Protein AF-A0A3B1CD44-F1 (afdb_monomer_lite)

Structure (mmCIF, N/CA/C/O backbone):
data_AF-A0A3B1CD44-F1
#
_entry.id   AF-A0A3B1CD44-F1
#
loop_
_atom_site.group_PDB
_atom_site.id
_atom_site.type_symbol
_atom_site.label_atom_id
_atom_site.label_alt_id
_atom_site.label_comp_id
_atom_site.label_asym_id
_atom_site.label_entity_id
_atom_site.label_seq_id
_atom_site.pdbx_PDB_ins_code
_atom_site.Cartn_x
_atom_site.Cartn_y
_atom_site.Cartn_z
_atom_site.occupancy
_atom_site.B_iso_or_equiv
_atom_site.auth_seq_id
_atom_site.auth_comp_id
_atom_site.auth_asym_id
_atom_site.auth_atom_id
_atom_site.pdbx_PDB_model_num
ATOM 1 N N . MET A 1 1 ? -18.315 54.787 41.971 1.00 37.94 1 MET A N 1
ATOM 2 C CA . MET A 1 1 ? -19.018 53.987 40.934 1.00 37.94 1 MET A CA 1
ATOM 3 C C . MET A 1 1 ? -18.078 52.855 40.525 1.00 37.94 1 MET A C 1
ATOM 5 O O . MET A 1 1 ? -16.947 53.172 40.228 1.00 37.94 1 MET A O 1
ATOM 9 N N . ARG A 1 2 ? -18.350 51.548 40.550 1.00 35.09 2 ARG A N 1
ATOM 10 C CA . ARG A 1 2 ? -19.520 50.700 40.816 1.00 35.09 2 ARG A CA 1
ATOM 11 C C . ARG A 1 2 ? -19.060 49.555 41.743 1.00 35.09 2 ARG A C 1
ATOM 13 O O . ARG A 1 2 ? -17.998 48.981 41.528 1.00 35.09 2 ARG A O 1
ATOM 20 N N . LYS A 1 3 ? -19.866 49.239 42.761 1.00 33.00 3 LYS A N 1
ATOM 21 C CA . LYS A 1 3 ? -19.700 48.086 43.663 1.00 33.00 3 LYS A CA 1
ATOM 22 C C . LYS A 1 3 ? -20.016 46.787 42.902 1.00 33.00 3 LYS A C 1
ATOM 24 O O . LYS A 1 3 ? -21.056 46.715 42.249 1.00 33.00 3 LYS A O 1
ATOM 29 N N . LYS A 1 4 ? -19.150 45.772 42.999 1.00 35.78 4 LYS A N 1
ATOM 30 C CA . LYS A 1 4 ? -19.418 44.398 42.531 1.00 35.78 4 LYS A CA 1
ATOM 31 C C . LYS A 1 4 ? -20.365 43.708 43.525 1.00 35.78 4 LYS A C 1
ATOM 33 O O . LYS A 1 4 ? -20.051 43.635 44.709 1.00 35.78 4 LYS A O 1
ATOM 38 N N . LYS A 1 5 ? -21.526 43.240 43.053 1.00 36.12 5 LYS A N 1
ATOM 39 C CA . LYS A 1 5 ? -22.435 42.354 43.805 1.00 36.12 5 LYS A CA 1
ATOM 40 C C . LYS A 1 5 ? -21.899 40.911 43.755 1.00 36.12 5 LYS A C 1
ATOM 42 O O . LYS A 1 5 ? -21.493 40.492 42.672 1.00 36.12 5 LYS A O 1
ATOM 47 N N . PRO A 1 6 ? -21.922 40.147 44.860 1.00 36.56 6 PRO A N 1
ATOM 48 C CA . PRO A 1 6 ? -21.676 38.708 44.831 1.00 36.56 6 PRO A CA 1
ATOM 49 C C . PRO A 1 6 ? -22.928 37.947 44.345 1.00 36.56 6 PRO A C 1
ATOM 51 O O . PRO A 1 6 ? -24.047 38.392 44.627 1.00 36.56 6 PRO A O 1
ATOM 54 N N . PRO A 1 7 ? -22.783 36.820 43.624 1.00 36.25 7 PRO A N 1
ATOM 55 C CA . PRO A 1 7 ? -23.912 35.969 43.273 1.00 36.25 7 PRO A CA 1
ATOM 56 C C . PRO A 1 7 ? -24.398 35.146 44.475 1.00 36.25 7 PRO A C 1
ATOM 58 O O . PRO A 1 7 ? -23.633 34.726 45.341 1.00 36.25 7 PRO A O 1
ATOM 61 N N . GLN A 1 8 ? -25.718 34.993 44.507 1.00 35.28 8 GLN A N 1
ATOM 62 C CA . GLN A 1 8 ? -26.551 34.495 45.593 1.00 35.28 8 GLN A CA 1
ATOM 63 C C . GLN A 1 8 ? -26.514 32.967 45.715 1.00 35.28 8 GLN A C 1
ATOM 65 O O . GLN A 1 8 ? -26.499 32.243 44.723 1.00 35.28 8 GLN A O 1
ATOM 70 N N . THR A 1 9 ? -26.571 32.491 46.956 1.00 29.05 9 THR A N 1
ATOM 71 C CA . THR A 1 9 ? -26.821 31.102 47.342 1.00 29.05 9 THR A CA 1
ATOM 72 C C . THR A 1 9 ? -28.307 30.763 47.174 1.00 29.05 9 THR A C 1
ATOM 74 O O . THR A 1 9 ? -29.168 31.421 47.758 1.00 29.05 9 THR A O 1
ATOM 77 N N . LEU A 1 10 ? -28.623 29.719 46.402 1.00 31.02 10 LEU A N 1
ATOM 78 C CA . LEU A 1 10 ? -29.972 29.152 46.301 1.00 31.02 10 LEU A CA 1
ATOM 79 C C . LEU A 1 10 ? -30.038 27.818 47.059 1.00 31.02 10 LEU A C 1
ATOM 81 O O . LEU A 1 10 ? -29.209 26.931 46.867 1.00 31.02 10 LEU A O 1
ATOM 85 N N . LYS A 1 11 ? -31.016 27.736 47.966 1.00 30.89 11 LYS A N 1
ATOM 86 C CA . LYS A 1 11 ? -31.346 26.597 48.836 1.00 30.89 11 LYS A CA 1
ATOM 87 C C . LYS A 1 11 ? -32.082 25.480 48.063 1.00 30.89 11 LYS A C 1
ATOM 89 O O . LYS A 1 11 ? -32.689 25.774 47.035 1.00 30.89 11 LYS A O 1
ATOM 94 N N . PRO A 1 12 ? -32.088 24.230 48.568 1.00 27.61 12 PRO A N 1
ATOM 95 C CA . PRO A 1 12 ? -32.727 23.096 47.906 1.00 27.61 12 PRO A CA 1
ATOM 96 C C . PRO A 1 12 ? -34.256 23.116 48.051 1.00 27.61 12 PRO A C 1
ATOM 98 O O . PRO A 1 12 ? -34.787 23.399 49.126 1.00 27.61 12 PRO A O 1
ATOM 101 N N . LEU A 1 13 ? -34.948 22.769 46.965 1.00 29.03 13 LEU A N 1
ATOM 102 C CA . LEU A 1 13 ? -36.392 22.543 46.913 1.00 29.03 13 LEU A CA 1
ATOM 103 C C . LEU A 1 13 ? -36.703 21.087 47.291 1.00 29.03 13 LEU A C 1
ATOM 105 O O . LEU A 1 13 ? -36.292 20.158 46.601 1.00 29.03 13 LEU A O 1
ATOM 109 N N . PHE A 1 14 ? -37.452 20.905 48.378 1.00 27.09 14 PHE A N 1
ATOM 110 C CA . PHE A 1 14 ? -38.209 19.683 48.650 1.00 27.09 14 PHE A CA 1
ATOM 111 C C . PHE A 1 14 ? -39.447 19.653 47.745 1.00 27.09 14 PHE A C 1
ATOM 113 O O . PHE A 1 14 ? -40.164 20.649 47.664 1.00 27.09 14 PHE A O 1
ATOM 120 N N . CYS A 1 15 ? -39.739 18.508 47.126 1.00 26.25 15 CYS A N 1
ATOM 121 C CA . CYS A 1 15 ? -41.069 18.216 46.600 1.00 26.25 15 CYS A CA 1
ATOM 122 C C . CYS A 1 15 ? -41.446 16.757 46.884 1.00 26.25 15 CYS A C 1
ATOM 124 O O . CYS A 1 15 ? -40.626 15.843 46.833 1.00 26.25 15 CYS A O 1
ATOM 126 N N . SER A 1 16 ? -42.704 16.613 47.263 1.00 28.56 16 SER A N 1
ATOM 127 C CA . SER A 1 16 ? -43.395 15.506 47.905 1.00 28.56 16 SER A CA 1
ATOM 128 C C . SER A 1 16 ? -43.887 14.413 46.946 1.00 28.56 16 SER A C 1
ATOM 130 O O . SER A 1 16 ? -44.342 14.696 45.845 1.00 28.56 16 SER A O 1
ATOM 132 N N . SER A 1 17 ? -43.835 13.174 47.446 1.00 28.38 17 SER A N 1
ATOM 133 C CA . SER A 1 17 ? -44.682 11.994 47.181 1.00 28.38 17 SER A CA 1
ATOM 134 C C . SER A 1 17 ? -45.679 12.001 46.008 1.00 28.38 17 SER A C 1
ATOM 136 O O . SER A 1 17 ? -46.683 12.708 46.067 1.00 28.38 17 SER A O 1
ATOM 138 N N . VAL A 1 18 ? -45.539 11.026 45.095 1.00 31.42 18 VAL A N 1
ATOM 139 C CA . VAL A 1 18 ? -46.674 10.343 44.440 1.00 31.42 18 VAL A CA 1
ATOM 140 C C . VAL A 1 18 ? -46.369 8.841 44.290 1.00 31.42 18 VAL A C 1
ATOM 142 O O . VAL A 1 18 ? -45.268 8.429 43.941 1.00 31.42 18 VAL A O 1
ATOM 145 N N . ASN A 1 19 ? -47.385 8.055 44.630 1.00 33.69 19 ASN A N 1
ATOM 146 C CA . ASN A 1 19 ? -47.503 6.604 44.777 1.00 33.69 19 ASN A CA 1
ATOM 147 C C . ASN A 1 19 ? -47.562 5.862 43.419 1.00 33.69 19 ASN A C 1
ATOM 149 O O . ASN A 1 19 ? -48.217 6.362 42.504 1.00 33.69 19 ASN A O 1
ATOM 153 N N . PRO A 1 20 ? -47.024 4.632 43.306 1.00 33.38 20 PRO A N 1
ATOM 154 C CA . PRO A 1 20 ? -47.694 3.626 42.488 1.00 33.38 20 PRO A CA 1
ATOM 155 C C . PRO A 1 20 ? -47.832 2.284 43.217 1.00 33.38 20 PRO A C 1
ATOM 157 O O . PRO A 1 20 ? -46.879 1.538 43.437 1.00 33.38 20 PRO A O 1
ATOM 160 N N . SER A 1 21 ? -49.082 1.957 43.524 1.00 29.41 21 SER A N 1
ATOM 161 C CA . SER A 1 21 ? -49.544 0.626 43.887 1.00 29.41 21 SER A CA 1
ATOM 162 C C . SER A 1 21 ? -49.703 -0.221 42.622 1.00 29.41 21 SER A C 1
ATOM 164 O O . SER A 1 21 ? -50.486 0.126 41.741 1.00 29.41 21 SER A O 1
ATOM 166 N N . LYS A 1 22 ? -48.955 -1.329 42.547 1.00 29.19 22 LYS A N 1
ATOM 167 C CA . LYS A 1 22 ? -49.322 -2.624 41.934 1.00 29.19 22 LYS A CA 1
ATOM 168 C C . LYS A 1 22 ? -48.123 -3.572 42.058 1.00 29.19 22 LYS A C 1
ATOM 170 O O . LYS A 1 22 ? -47.270 -3.640 41.181 1.00 29.19 22 LYS A O 1
ATOM 175 N N . VAL A 1 23 ? -48.062 -4.293 43.175 1.00 28.50 23 VAL A N 1
ATOM 176 C CA . VAL A 1 23 ? -47.158 -5.434 43.365 1.00 28.50 23 VAL A CA 1
ATOM 177 C C . VAL A 1 23 ? -48.018 -6.692 43.320 1.00 28.50 23 VAL A C 1
ATOM 179 O O . VAL A 1 23 ? -48.924 -6.854 44.135 1.00 28.50 23 VAL A O 1
ATOM 182 N N . PHE A 1 24 ? -47.762 -7.554 42.337 1.00 27.05 24 PHE A N 1
ATOM 183 C CA . PHE A 1 24 ? -48.293 -8.914 42.305 1.00 27.05 24 PHE A CA 1
ATOM 184 C C . PHE A 1 24 ? -47.549 -9.761 43.349 1.00 27.05 24 PHE A C 1
ATOM 186 O O . PHE A 1 24 ? -46.320 -9.788 43.375 1.00 27.05 24 PHE A O 1
ATOM 193 N N . TYR A 1 25 ? -48.309 -10.420 44.225 1.00 24.42 25 TYR A N 1
ATOM 194 C CA . TYR A 1 25 ? -47.822 -11.327 45.265 1.00 24.42 25 TYR A CA 1
ATOM 195 C C . TYR A 1 25 ? -47.237 -12.615 44.659 1.00 24.42 25 TYR A C 1
ATOM 197 O O . TYR A 1 25 ? -47.909 -13.291 43.883 1.00 24.42 25 TYR A O 1
ATOM 205 N N . CYS A 1 26 ? -46.031 -12.999 45.087 1.00 25.48 26 CYS A N 1
ATOM 206 C CA . CYS A 1 26 ? -45.530 -14.374 45.029 1.00 25.48 26 CYS A CA 1
ATOM 207 C C . CYS A 1 26 ? -45.543 -14.924 46.470 1.00 25.48 26 CYS A C 1
ATOM 209 O O . CYS A 1 26 ? -44.852 -14.357 47.321 1.00 25.48 26 CYS A O 1
ATOM 211 N N . PRO A 1 27 ? -46.353 -15.947 46.802 1.00 29.39 27 PRO A N 1
ATOM 212 C CA . PRO A 1 27 ? -46.495 -16.416 48.171 1.00 29.39 27 PRO A CA 1
ATOM 213 C C . PRO A 1 27 ? -45.518 -17.564 48.415 1.00 29.39 27 PRO A C 1
ATOM 215 O O . PRO A 1 27 ? -45.762 -18.644 47.914 1.00 29.39 27 PRO A O 1
ATOM 218 N N . TYR A 1 28 ? -44.435 -17.355 49.164 1.00 26.84 28 TYR A N 1
ATOM 219 C CA . TYR A 1 28 ? -43.829 -18.373 50.036 1.00 26.84 28 TYR A CA 1
ATOM 220 C C . TYR A 1 28 ? -42.707 -17.739 50.876 1.00 26.84 28 TYR A C 1
ATOM 222 O O . TYR A 1 28 ? -41.980 -16.869 50.408 1.00 26.84 28 TYR A O 1
ATOM 230 N N . ILE A 1 29 ? -42.558 -18.259 52.098 1.00 29.28 29 ILE A N 1
ATOM 231 C CA . ILE A 1 29 ? -41.523 -17.985 53.113 1.00 29.28 29 ILE A CA 1
ATOM 232 C C . ILE A 1 29 ? -41.892 -16.899 54.142 1.00 29.28 29 ILE A C 1
ATOM 234 O O . ILE A 1 29 ? -41.449 -15.753 54.122 1.00 29.28 29 ILE A O 1
ATOM 238 N N . GLN A 1 30 ? -42.681 -17.343 55.124 1.00 30.03 30 GLN A N 1
ATOM 239 C CA . GLN A 1 30 ? -42.595 -16.882 56.508 1.00 30.03 30 GLN A CA 1
ATOM 240 C C . GLN A 1 30 ? -41.231 -17.285 57.090 1.00 30.03 30 GLN A C 1
ATOM 242 O O . GLN A 1 30 ? -40.906 -18.470 57.102 1.00 30.03 30 GLN A O 1
ATOM 247 N N . ASN A 1 31 ? -40.455 -16.308 57.560 1.00 30.11 31 ASN A N 1
ATO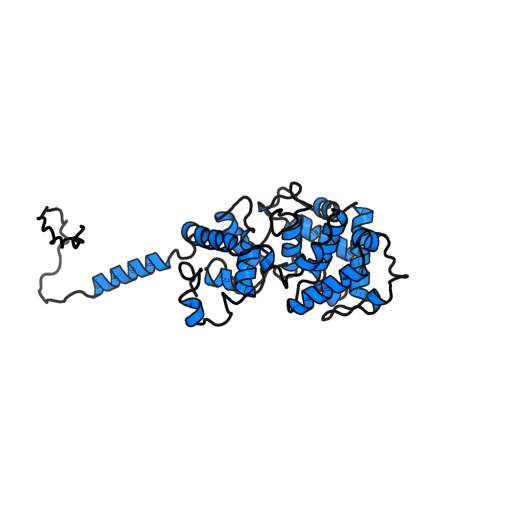M 248 C CA . ASN A 1 31 ? -39.748 -16.281 58.852 1.00 30.11 31 ASN A CA 1
ATOM 249 C C . ASN A 1 31 ? -38.595 -15.275 58.789 1.00 30.11 31 ASN A C 1
ATOM 251 O O . ASN A 1 31 ? -37.753 -15.305 57.896 1.00 30.11 31 ASN A O 1
ATOM 255 N N . GLY A 1 32 ? -38.611 -14.336 59.734 1.00 32.78 32 GLY A N 1
ATOM 256 C CA . GLY A 1 32 ? -37.685 -13.218 59.787 1.00 32.78 32 GLY A CA 1
ATOM 257 C C . GLY A 1 32 ? -36.243 -13.634 60.051 1.00 32.78 32 GLY A C 1
ATOM 258 O O . GLY A 1 32 ? -35.984 -14.440 60.931 1.00 32.78 32 GLY A O 1
ATOM 259 N N . ILE A 1 33 ? -35.331 -12.982 59.332 1.00 26.97 33 ILE A N 1
ATOM 260 C CA . ILE A 1 33 ? -34.004 -12.528 59.759 1.00 26.97 33 ILE A CA 1
ATOM 261 C C . ILE A 1 33 ? -33.721 -11.285 58.902 1.00 26.97 33 ILE A C 1
ATOM 263 O O . ILE A 1 33 ? -33.836 -11.319 57.677 1.00 26.97 33 ILE A O 1
ATOM 267 N N . LYS A 1 34 ? -33.379 -10.161 59.543 1.00 37.00 34 LYS A N 1
ATOM 268 C CA . LYS A 1 34 ? -32.844 -8.979 58.855 1.00 37.00 34 LYS A CA 1
ATOM 269 C C . LYS A 1 34 ? -31.523 -9.378 58.194 1.00 37.00 34 LYS A C 1
ATOM 271 O O . LYS A 1 34 ? -30.541 -9.593 58.897 1.00 37.00 34 LYS A O 1
ATOM 276 N N . SER A 1 35 ? -31.482 -9.415 56.867 1.00 29.38 35 SER A N 1
ATOM 277 C CA . SER A 1 35 ? -30.230 -9.316 56.119 1.00 29.38 35 SER A CA 1
ATOM 278 C C . SER A 1 35 ? -30.367 -8.186 55.103 1.00 29.38 35 SER A C 1
ATOM 280 O O . SER A 1 35 ? -31.304 -8.139 54.309 1.00 29.38 35 SER A O 1
ATOM 282 N N . TYR A 1 36 ? -29.476 -7.202 55.216 1.00 30.25 36 TYR A N 1
ATOM 283 C CA . TYR A 1 36 ? -29.267 -6.196 54.186 1.00 30.25 36 TYR A CA 1
ATOM 284 C C . TYR A 1 36 ? -28.688 -6.924 52.976 1.00 30.25 36 TYR A C 1
ATOM 286 O O . TYR A 1 36 ? -27.555 -7.404 53.023 1.00 30.25 36 TYR A O 1
ATOM 294 N N . ASP A 1 37 ? -29.481 -7.048 51.918 1.00 34.44 37 ASP A N 1
ATOM 295 C CA . ASP A 1 37 ? -29.085 -7.785 50.729 1.00 34.44 37 ASP A CA 1
ATOM 296 C C . ASP A 1 37 ? -28.139 -6.945 49.855 1.00 34.44 37 ASP A C 1
ATOM 298 O O . ASP A 1 37 ? -28.535 -6.262 48.908 1.00 34.44 37 ASP A O 1
ATOM 302 N N . ALA A 1 38 ? -26.848 -6.993 50.190 1.00 33.84 38 ALA A N 1
ATOM 303 C CA . ALA A 1 38 ? -25.775 -6.486 49.341 1.00 33.84 38 ALA A CA 1
ATOM 304 C C . ALA A 1 38 ? -25.699 -7.233 47.992 1.00 33.84 38 ALA A C 1
ATOM 306 O O . ALA A 1 38 ? -25.126 -6.707 47.038 1.00 33.84 38 ALA A O 1
ATOM 307 N N . SER A 1 39 ? -26.299 -8.424 47.867 1.00 36.31 39 SER A N 1
ATOM 308 C CA . SER A 1 39 ? -26.220 -9.239 46.654 1.00 36.31 39 SER A CA 1
ATOM 309 C C . SER A 1 39 ? -27.097 -8.704 45.518 1.00 36.31 39 SER A C 1
ATOM 311 O O . SER A 1 39 ? -26.685 -8.797 44.366 1.00 36.31 39 SER A O 1
ATOM 313 N N . GLN A 1 40 ? -28.229 -8.041 45.795 1.00 37.16 40 GLN A N 1
ATOM 314 C CA . GLN A 1 40 ? -29.056 -7.446 44.731 1.00 37.16 40 GLN A CA 1
ATOM 315 C C . GLN A 1 40 ? -28.426 -6.207 44.082 1.00 37.16 40 GLN A C 1
ATOM 317 O O . GLN A 1 40 ? -28.498 -6.058 42.860 1.00 37.16 40 GLN A O 1
ATOM 322 N N . ASN A 1 41 ? -27.755 -5.352 44.862 1.00 37.03 41 ASN A N 1
ATOM 323 C CA . ASN A 1 41 ? -27.011 -4.211 44.316 1.00 37.03 41 ASN A CA 1
ATOM 324 C C . ASN A 1 41 ? -25.721 -4.653 43.617 1.00 37.03 41 ASN A C 1
ATOM 326 O O . ASN A 1 41 ? -25.389 -4.103 42.574 1.00 37.03 41 ASN A O 1
ATOM 330 N N . ILE A 1 42 ? -25.040 -5.688 44.123 1.00 40.22 42 ILE A N 1
ATOM 331 C CA . ILE A 1 42 ? -23.890 -6.293 43.437 1.00 40.22 42 ILE A CA 1
ATOM 332 C C . ILE A 1 42 ? -24.335 -6.966 42.134 1.00 40.22 42 ILE A C 1
ATOM 334 O O . ILE A 1 42 ? -23.656 -6.823 41.128 1.00 40.22 42 ILE A O 1
ATOM 338 N N . CYS A 1 43 ? -25.483 -7.647 42.096 1.00 37.53 43 CYS A N 1
ATOM 339 C CA . CYS A 1 43 ? -26.012 -8.255 40.873 1.00 37.53 43 CYS A CA 1
ATOM 340 C C . CYS A 1 43 ? -26.472 -7.215 39.848 1.00 37.53 43 CYS A C 1
ATOM 342 O O . CYS A 1 43 ? -26.199 -7.412 38.670 1.00 37.53 43 CYS A O 1
ATOM 344 N N . ARG A 1 44 ? -27.108 -6.106 40.258 1.00 38.53 44 ARG A N 1
ATOM 345 C CA . ARG A 1 44 ? -27.447 -4.993 39.350 1.00 38.53 44 ARG A CA 1
ATOM 346 C C . ARG A 1 44 ? -26.215 -4.249 38.855 1.00 38.53 44 ARG A C 1
ATOM 348 O O . ARG A 1 44 ? -26.111 -4.064 37.654 1.00 38.53 44 ARG A O 1
ATOM 355 N N . ALA A 1 45 ? -25.261 -3.925 39.726 1.00 41.50 45 ALA A N 1
ATOM 356 C CA . ALA A 1 45 ? -23.993 -3.325 39.320 1.00 41.50 45 ALA A CA 1
ATOM 357 C C . ALA A 1 45 ? -23.194 -4.276 38.416 1.00 41.50 45 ALA A C 1
ATOM 359 O O . ALA A 1 45 ? -22.659 -3.847 37.408 1.00 41.50 45 ALA A O 1
ATOM 360 N N . ASN A 1 46 ? -23.173 -5.582 38.697 1.00 37.91 46 ASN A N 1
ATOM 361 C CA . ASN A 1 46 ? -22.532 -6.576 37.833 1.00 37.91 46 ASN A CA 1
ATOM 362 C C . ASN A 1 46 ? -23.300 -6.820 36.529 1.00 37.91 46 ASN A C 1
ATOM 364 O O . ASN A 1 46 ? -22.665 -7.185 35.544 1.00 37.91 46 ASN A O 1
ATOM 368 N N . LEU A 1 47 ? -24.626 -6.637 36.492 1.00 39.47 47 LEU A N 1
ATOM 369 C CA . LEU A 1 47 ? -25.410 -6.646 35.254 1.00 39.47 47 LEU A CA 1
ATOM 370 C C . LEU A 1 47 ? -25.189 -5.367 34.448 1.00 39.47 47 LEU A C 1
ATOM 372 O O . LEU A 1 47 ? -25.015 -5.472 33.247 1.00 39.47 47 LEU A O 1
ATOM 376 N N . GLU A 1 48 ? -25.148 -4.192 35.074 1.00 36.38 48 GLU A N 1
ATOM 377 C CA . GLU A 1 48 ? -24.837 -2.914 34.424 1.00 36.38 48 GLU A CA 1
ATOM 378 C C . GLU A 1 48 ? -23.394 -2.898 33.913 1.00 36.38 48 GLU A C 1
ATOM 380 O O . GLU A 1 48 ? -23.170 -2.530 32.767 1.00 36.38 48 GLU A O 1
ATOM 385 N N . ILE A 1 49 ? -22.433 -3.408 34.690 1.00 45.59 49 ILE A N 1
ATOM 386 C CA . ILE A 1 49 ? -21.038 -3.619 34.276 1.00 45.59 49 ILE A CA 1
ATOM 387 C C . ILE A 1 49 ? -20.955 -4.697 33.188 1.00 45.59 49 ILE A C 1
ATOM 389 O O . ILE A 1 49 ? -20.182 -4.542 32.247 1.00 45.59 49 ILE A O 1
ATOM 393 N N . LYS A 1 50 ? -21.745 -5.781 33.251 1.00 36.22 50 LYS A N 1
ATOM 394 C CA . LYS A 1 50 ? -21.818 -6.762 32.150 1.00 36.22 50 LYS A CA 1
ATOM 395 C C . LYS A 1 50 ? -22.422 -6.153 30.892 1.00 36.22 50 LYS A C 1
ATOM 397 O O . LYS A 1 50 ? -21.892 -6.409 29.826 1.00 36.22 50 LYS A O 1
ATOM 402 N N . ILE A 1 51 ? -23.482 -5.356 30.987 1.00 43.69 51 ILE A N 1
ATOM 403 C CA . ILE A 1 51 ? -24.143 -4.716 29.843 1.00 43.69 51 ILE A CA 1
ATOM 404 C C . ILE A 1 51 ? -23.230 -3.643 29.229 1.00 43.69 51 ILE A C 1
ATOM 406 O O . ILE A 1 51 ? -23.095 -3.614 28.009 1.00 43.69 51 ILE A O 1
ATOM 410 N N . TYR A 1 52 ? -22.509 -2.859 30.042 1.00 40.44 52 TYR A N 1
ATOM 411 C CA . TYR A 1 52 ? -21.457 -1.948 29.567 1.00 40.44 52 TYR A CA 1
ATOM 412 C C . TYR A 1 52 ? -20.289 -2.696 28.902 1.00 40.44 52 TYR A C 1
ATOM 414 O O . TYR A 1 52 ? -19.775 -2.255 27.879 1.00 40.44 52 TYR A O 1
ATOM 422 N N . ASN A 1 53 ? -19.904 -3.864 29.426 1.00 41.44 53 ASN A N 1
ATOM 423 C CA . ASN A 1 53 ? -18.843 -4.693 28.843 1.00 41.44 53 ASN A CA 1
ATOM 424 C C . ASN A 1 53 ? -19.291 -5.537 27.635 1.00 41.44 53 ASN A C 1
ATOM 426 O O . ASN A 1 53 ? -18.443 -6.097 26.943 1.00 41.44 53 ASN A O 1
ATOM 430 N N . LEU A 1 54 ? -20.594 -5.654 27.360 1.00 42.91 54 LEU A N 1
ATOM 431 C CA . LEU A 1 54 ? -21.114 -6.499 26.278 1.00 42.91 54 LEU A CA 1
ATOM 432 C C . LEU A 1 54 ? -21.137 -5.803 24.907 1.00 42.91 54 LEU A C 1
ATOM 434 O O . LEU A 1 54 ? -21.347 -6.491 23.914 1.00 42.91 54 LEU A O 1
ATOM 438 N N . ASN A 1 55 ? -20.861 -4.495 24.824 1.00 49.31 55 ASN A N 1
ATOM 439 C CA . ASN A 1 55 ? -20.932 -3.736 23.567 1.00 49.31 55 ASN A CA 1
ATOM 440 C C . ASN A 1 55 ? -19.762 -2.762 23.332 1.00 49.31 55 ASN A C 1
ATOM 442 O O . ASN A 1 55 ? -19.911 -1.769 22.630 1.00 49.31 55 ASN A O 1
ATOM 446 N N . MET A 1 56 ? -18.562 -3.053 23.835 1.00 56.91 56 MET A N 1
ATOM 447 C CA . MET A 1 56 ? -17.394 -2.175 23.630 1.00 56.91 56 MET A CA 1
ATOM 448 C C . MET A 1 56 ? -16.827 -2.136 22.193 1.00 56.91 56 MET A C 1
ATOM 450 O O . MET A 1 56 ? -15.828 -1.467 21.946 1.00 56.91 56 MET A O 1
ATOM 454 N N . ASN A 1 57 ? -17.489 -2.792 21.235 1.00 71.81 57 ASN A N 1
ATOM 455 C CA . ASN A 1 57 ? -17.161 -2.732 19.808 1.00 71.81 57 ASN A CA 1
ATOM 456 C C . ASN A 1 57 ? -18.313 -2.157 18.975 1.00 71.81 57 ASN A C 1
ATOM 458 O O . ASN A 1 57 ? -18.455 -2.510 17.809 1.00 71.81 57 ASN A O 1
ATOM 462 N N . ASN A 1 58 ? -19.197 -1.352 19.564 1.00 86.56 58 ASN A N 1
ATOM 463 C CA . ASN A 1 58 ? -20.311 -0.785 18.819 1.00 86.56 58 ASN A CA 1
ATOM 464 C C . ASN A 1 58 ? -19.796 0.278 17.823 1.00 86.56 58 ASN A C 1
ATOM 466 O O . ASN A 1 58 ? -19.135 1.232 18.251 1.00 86.56 58 ASN A O 1
ATOM 470 N N . PRO A 1 59 ? -20.106 0.163 16.516 1.00 91.12 59 PRO A N 1
ATOM 471 C CA . PRO A 1 59 ? -19.815 1.193 15.518 1.00 91.12 59 PRO A CA 1
ATOM 472 C C . PRO A 1 59 ? -20.169 2.619 15.961 1.00 91.12 59 PRO A C 1
ATOM 474 O O . PRO A 1 59 ? -19.410 3.550 15.692 1.00 91.12 59 PRO A O 1
ATOM 477 N N . ILE A 1 60 ? -21.278 2.782 16.695 1.00 90.56 60 ILE A N 1
ATOM 478 C CA . ILE A 1 60 ? -21.774 4.078 17.190 1.00 90.56 60 ILE A CA 1
ATOM 479 C C . ILE A 1 60 ? -20.777 4.748 18.145 1.00 90.56 60 ILE A C 1
ATOM 481 O O . ILE A 1 60 ? -20.611 5.965 18.096 1.00 90.56 60 ILE A O 1
ATOM 485 N N . ASP A 1 61 ? -20.087 3.967 18.977 1.00 91.19 61 ASP A N 1
ATOM 486 C CA . ASP A 1 61 ? -19.134 4.487 19.961 1.00 91.19 61 ASP A CA 1
ATOM 487 C C . ASP A 1 61 ? -17.737 4.670 19.352 1.00 91.19 61 ASP A C 1
ATOM 489 O O . ASP A 1 61 ? -17.021 5.621 19.678 1.00 91.19 61 ASP A O 1
ATOM 493 N N . ILE A 1 62 ? -17.350 3.781 18.430 1.00 94.50 62 ILE A N 1
ATOM 494 C CA . ILE A 1 62 ? -16.023 3.795 17.803 1.00 94.50 62 ILE A CA 1
ATOM 495 C C . ILE A 1 62 ? -15.903 4.895 16.746 1.00 94.50 62 ILE A C 1
ATOM 497 O O . ILE A 1 62 ? -14.876 5.581 16.694 1.00 94.50 62 ILE A O 1
ATOM 501 N N . LYS A 1 63 ? -16.934 5.090 15.913 1.00 95.62 63 LYS A N 1
ATOM 502 C CA . LYS A 1 63 ? -16.876 6.023 14.780 1.00 95.62 63 LYS A CA 1
ATOM 503 C C . LYS A 1 63 ? -16.477 7.446 15.200 1.00 95.62 63 LYS A C 1
ATOM 505 O O . LYS A 1 63 ? -15.527 7.957 14.610 1.00 95.62 63 LYS A O 1
ATOM 510 N N . PRO A 1 64 ? -17.083 8.076 16.228 1.00 94.81 64 PRO A N 1
ATOM 511 C CA . PRO A 1 64 ? -16.723 9.442 16.608 1.00 94.81 64 PRO A CA 1
ATOM 512 C C . PRO A 1 64 ? -15.257 9.597 17.028 1.00 94.81 64 PRO A C 1
ATOM 514 O O . PRO A 1 64 ? -14.656 10.640 16.787 1.00 94.81 64 PRO A O 1
ATOM 517 N N . GLN A 1 65 ? -14.659 8.575 17.649 1.00 94.31 65 GLN A N 1
ATOM 518 C CA . GLN A 1 65 ? -13.254 8.635 18.064 1.00 94.31 65 GLN A CA 1
ATOM 519 C C . GLN A 1 65 ? -12.299 8.431 16.890 1.00 94.31 65 GLN A C 1
ATOM 521 O O . GLN A 1 65 ? -11.271 9.103 16.814 1.00 94.31 65 GLN A O 1
ATOM 526 N N . LEU A 1 66 ? -12.634 7.535 15.957 1.00 95.25 66 LEU A N 1
ATOM 527 C CA . LEU A 1 66 ? -11.845 7.379 14.738 1.00 95.25 66 LEU A CA 1
ATOM 528 C C . LEU A 1 66 ? -11.958 8.607 13.827 1.00 95.25 66 LEU A C 1
ATOM 530 O O . LEU A 1 66 ? -10.948 9.008 13.261 1.00 95.25 66 LEU A O 1
ATOM 534 N N . ASP A 1 67 ? -13.130 9.241 13.735 1.00 95.50 67 ASP A N 1
ATOM 535 C CA . ASP A 1 67 ? -13.313 10.491 12.986 1.00 95.50 67 ASP A CA 1
ATOM 536 C C . ASP A 1 67 ? -12.453 11.625 13.581 1.00 95.50 67 ASP A C 1
ATOM 538 O O . ASP A 1 67 ? -11.715 12.277 12.849 1.00 95.50 67 ASP A O 1
ATOM 542 N N . ARG A 1 68 ? -12.427 11.791 14.914 1.00 94.00 68 ARG A N 1
ATOM 543 C CA . ARG A 1 68 ? -11.505 12.738 15.582 1.00 94.00 68 ARG A CA 1
ATOM 544 C C . ARG A 1 68 ? -10.036 12.424 15.316 1.00 94.00 68 ARG A C 1
ATOM 546 O O . ARG A 1 68 ? -9.202 13.324 15.275 1.00 94.00 68 ARG A O 1
ATOM 553 N N . LEU A 1 69 ? -9.693 11.145 15.165 1.00 92.88 69 LEU A N 1
ATOM 554 C CA . LEU A 1 69 ? -8.327 10.755 14.840 1.00 92.88 69 LEU A CA 1
ATOM 555 C C . LEU A 1 69 ? -7.936 11.180 13.419 1.00 92.88 69 LEU A C 1
ATOM 557 O O . LEU A 1 69 ? -6.773 11.519 13.209 1.00 92.88 69 LEU A O 1
ATOM 561 N N . LEU A 1 70 ? -8.878 11.187 12.468 1.00 93.81 70 LEU A N 1
ATOM 562 C CA . LEU A 1 70 ? -8.637 11.698 11.112 1.00 93.81 70 LEU A CA 1
ATOM 563 C C . LEU A 1 70 ? -8.247 13.178 11.145 1.00 93.81 70 LEU A C 1
ATOM 565 O O . LEU A 1 70 ? -7.289 13.567 10.491 1.00 93.81 70 LEU A O 1
ATOM 569 N N . GLU A 1 71 ? -8.931 13.982 11.962 1.00 92.56 71 GLU A N 1
ATOM 570 C CA . GLU A 1 71 ? -8.659 15.422 12.107 1.00 92.56 71 GLU A CA 1
ATOM 571 C C . GLU A 1 71 ? -7.287 15.719 12.734 1.00 92.56 71 GLU A C 1
ATOM 573 O O . GLU A 1 71 ? -6.753 16.817 12.593 1.00 92.56 71 GLU A O 1
ATOM 578 N N . ARG A 1 72 ? -6.699 14.747 13.441 1.00 91.69 72 ARG A N 1
ATOM 579 C CA . ARG A 1 72 ? -5.422 14.914 14.145 1.00 91.69 72 ARG A CA 1
ATOM 580 C C . ARG A 1 72 ? -4.206 14.853 13.224 1.00 91.69 72 ARG A C 1
ATOM 582 O O . ARG A 1 72 ? -3.156 15.385 13.584 1.00 91.69 72 ARG A O 1
ATOM 589 N N . PHE A 1 73 ? -4.301 14.134 12.109 1.00 91.81 73 PHE A N 1
ATOM 590 C CA . PHE A 1 73 ? -3.147 13.823 11.274 1.00 91.81 73 PHE A CA 1
ATOM 591 C C . PHE A 1 73 ? -3.356 14.302 9.846 1.00 91.81 73 PHE A C 1
ATOM 593 O O . PHE A 1 73 ? -4.258 13.850 9.152 1.00 91.81 73 PHE A O 1
ATOM 600 N N . ASP A 1 74 ? -2.444 15.155 9.399 1.00 88.88 74 ASP A N 1
ATOM 601 C CA . ASP A 1 74 ? -2.343 15.628 8.023 1.00 88.88 74 ASP A CA 1
ATOM 602 C C . ASP A 1 74 ? -1.043 15.113 7.367 1.00 88.88 74 ASP A C 1
ATOM 604 O O . ASP A 1 74 ? -0.353 14.226 7.894 1.00 88.88 74 ASP A O 1
ATOM 608 N N . ARG A 1 75 ? -0.678 15.678 6.206 1.00 87.81 75 ARG A N 1
ATOM 609 C CA . ARG A 1 75 ? 0.561 15.328 5.485 1.00 87.81 75 ARG A CA 1
ATOM 610 C C . ARG A 1 75 ? 1.824 15.464 6.335 1.00 87.81 75 ARG A C 1
ATOM 612 O O . ARG A 1 75 ? 2.790 14.757 6.058 1.00 87.81 75 ARG A O 1
ATOM 619 N N . SER A 1 76 ? 1.850 16.321 7.356 1.00 87.81 76 SER A N 1
ATOM 620 C CA . SER A 1 76 ? 3.028 16.497 8.215 1.00 87.81 76 SER A CA 1
ATOM 621 C C . SER A 1 76 ? 3.379 15.228 9.002 1.00 87.81 76 SER A C 1
ATOM 623 O O . SER A 1 76 ? 4.538 15.023 9.356 1.00 87.81 76 SER A O 1
ATOM 625 N N . ALA A 1 77 ? 2.412 14.327 9.209 1.00 86.62 77 ALA A N 1
ATOM 626 C CA . ALA A 1 77 ? 2.619 13.043 9.873 1.00 86.62 77 ALA A CA 1
ATOM 627 C C . ALA A 1 77 ? 3.158 11.939 8.941 1.00 86.62 77 ALA A C 1
ATOM 629 O O . ALA A 1 77 ? 3.373 10.802 9.394 1.00 86.62 77 ALA A O 1
ATOM 630 N N . LEU A 1 78 ? 3.368 12.240 7.649 1.00 85.31 78 LEU A N 1
ATOM 631 C CA . LEU A 1 78 ? 3.904 11.276 6.694 1.00 85.31 78 LEU A CA 1
ATOM 632 C C . LEU A 1 78 ? 5.279 10.809 7.147 1.00 85.31 78 LEU A C 1
ATOM 634 O O . LEU A 1 78 ? 5.432 9.627 7.429 1.00 85.31 78 LEU A O 1
ATOM 638 N N . GLU A 1 79 ? 6.262 11.687 7.313 1.00 82.44 79 GLU A N 1
ATOM 639 C CA . GLU A 1 79 ? 7.625 11.240 7.602 1.00 82.44 79 GLU A CA 1
ATOM 640 C C . GLU A 1 79 ? 7.712 10.421 8.905 1.00 82.44 79 GLU A C 1
ATOM 642 O O . GLU A 1 79 ? 7.153 10.813 9.935 1.00 82.44 79 GLU A O 1
ATOM 647 N N . PRO A 1 80 ? 8.371 9.244 8.901 1.00 84.00 80 PRO A N 1
ATOM 648 C CA . PRO A 1 80 ? 9.156 8.620 7.815 1.00 84.00 80 PRO A CA 1
ATOM 649 C C . PRO A 1 80 ? 8.401 7.609 6.896 1.00 84.00 80 PRO A C 1
ATOM 651 O O . PRO A 1 80 ? 8.866 6.490 6.678 1.00 84.00 80 PRO A O 1
ATOM 654 N N . ASP A 1 81 ? 7.218 7.937 6.372 1.00 90.75 81 ASP A N 1
ATOM 655 C CA . ASP A 1 81 ? 6.435 7.079 5.460 1.00 90.75 81 ASP A CA 1
ATOM 656 C C . ASP A 1 81 ? 7.042 7.053 4.038 1.00 90.75 81 ASP A C 1
ATOM 658 O O . ASP A 1 81 ? 7.396 8.110 3.509 1.00 90.75 81 ASP A O 1
ATOM 662 N N . PRO A 1 82 ? 7.163 5.875 3.391 1.00 94.50 82 PRO A N 1
ATOM 663 C CA . PRO A 1 82 ? 7.671 5.752 2.020 1.00 94.50 82 PRO A CA 1
ATOM 664 C C . PRO A 1 82 ? 6.923 6.580 0.968 1.00 94.50 82 PRO A C 1
ATOM 666 O O . PRO A 1 82 ? 7.541 6.940 -0.032 1.00 94.50 82 PRO A O 1
ATOM 669 N N . LEU A 1 83 ? 5.642 6.904 1.173 1.00 96.19 83 LEU A N 1
ATOM 670 C CA . LEU A 1 83 ? 4.881 7.766 0.264 1.00 96.19 83 LEU A CA 1
ATOM 671 C C . LEU A 1 83 ? 5.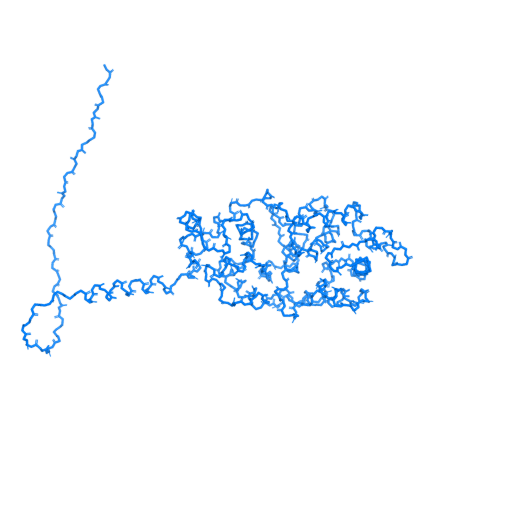520 9.156 0.121 1.00 96.19 83 LEU A C 1
ATOM 673 O O . LEU A 1 83 ? 5.457 9.755 -0.947 1.00 96.19 83 LEU A O 1
ATOM 677 N N . ALA A 1 84 ? 6.206 9.657 1.155 1.00 95.06 84 ALA A N 1
ATOM 678 C CA . ALA A 1 84 ? 6.881 10.955 1.096 1.00 95.06 84 ALA A CA 1
ATOM 679 C C . ALA A 1 84 ? 7.903 11.037 -0.057 1.00 95.06 84 ALA A C 1
ATOM 681 O O . ALA A 1 84 ? 8.060 12.089 -0.672 1.00 95.06 84 ALA A O 1
ATOM 682 N N . ALA A 1 85 ? 8.550 9.916 -0.402 1.00 95.12 85 ALA A N 1
ATOM 683 C CA . ALA A 1 85 ? 9.530 9.845 -1.487 1.00 95.12 85 ALA A CA 1
ATOM 684 C C . ALA A 1 85 ? 8.905 9.923 -2.894 1.00 95.12 85 ALA A C 1
ATOM 686 O O . ALA A 1 85 ? 9.633 10.059 -3.875 1.00 95.12 85 ALA A O 1
ATOM 687 N N . THR A 1 86 ? 7.577 9.827 -3.013 1.00 96.31 86 THR A N 1
ATOM 688 C CA . THR A 1 86 ? 6.873 9.818 -4.304 1.00 96.31 86 THR A CA 1
ATOM 689 C C . THR A 1 86 ? 6.158 11.134 -4.603 1.00 96.31 86 THR A C 1
ATOM 691 O O . THR A 1 86 ? 5.769 11.359 -5.745 1.00 96.31 86 THR A O 1
ATOM 694 N N . LEU A 1 87 ? 6.007 12.023 -3.612 1.00 92.38 87 LEU A N 1
ATOM 695 C CA . LEU A 1 87 ? 5.224 13.263 -3.730 1.00 92.38 87 LEU A CA 1
ATOM 696 C C . LEU A 1 87 ? 5.755 14.244 -4.789 1.00 92.38 87 LEU A C 1
ATOM 698 O O . LEU A 1 87 ? 5.022 15.128 -5.222 1.00 92.38 87 LEU A O 1
ATOM 702 N N . GLY A 1 88 ? 7.016 14.100 -5.211 1.00 93.50 88 GLY A N 1
ATOM 703 C CA . GLY A 1 88 ? 7.608 14.914 -6.277 1.00 93.50 88 GLY A CA 1
ATOM 704 C C . GLY A 1 88 ? 7.149 14.545 -7.694 1.00 93.50 88 GLY A C 1
ATOM 705 O O . GLY A 1 88 ? 7.378 15.323 -8.618 1.00 93.50 88 GLY A O 1
ATOM 706 N N . TYR A 1 89 ? 6.512 13.385 -7.886 1.00 97.31 89 TYR A N 1
ATOM 707 C CA . TYR A 1 89 ? 6.037 12.931 -9.194 1.00 97.31 89 TYR A CA 1
ATOM 708 C C . TYR A 1 89 ? 4.580 13.343 -9.419 1.00 97.31 89 TYR A C 1
ATOM 710 O O . TYR A 1 89 ? 3.717 13.087 -8.583 1.00 97.31 89 TYR A O 1
ATOM 718 N N . THR A 1 90 ? 4.297 13.958 -10.569 1.00 95.94 90 THR A N 1
ATOM 719 C CA . THR A 1 90 ? 2.956 14.467 -10.917 1.00 95.94 90 THR A CA 1
ATOM 720 C C . THR A 1 90 ? 2.345 13.798 -12.146 1.00 95.94 90 THR A C 1
ATOM 722 O O . THR A 1 90 ? 1.123 13.794 -12.288 1.00 95.94 90 THR A O 1
ATOM 725 N N . ALA A 1 91 ? 3.162 13.214 -13.028 1.00 98.12 91 ALA A N 1
ATOM 726 C CA . ALA A 1 91 ? 2.676 12.448 -14.171 1.00 98.12 91 ALA A CA 1
ATOM 727 C C . ALA A 1 91 ? 2.041 11.131 -13.700 1.00 98.12 91 ALA A C 1
ATOM 729 O O . ALA A 1 91 ? 2.596 10.452 -12.834 1.00 98.12 91 ALA A O 1
ATOM 730 N N . PHE A 1 92 ? 0.896 10.762 -14.283 1.00 98.56 92 PHE A N 1
ATOM 731 C CA . PHE A 1 92 ? 0.121 9.574 -13.900 1.00 98.56 92 PHE A CA 1
ATOM 732 C C . PHE A 1 92 ? 1.007 8.322 -13.840 1.00 98.56 92 PHE A C 1
ATOM 734 O O . PHE A 1 92 ? 1.050 7.621 -12.831 1.00 98.56 92 PHE A O 1
ATOM 741 N N . GLU A 1 93 ? 1.775 8.082 -14.898 1.00 98.38 93 GLU A N 1
ATOM 742 C CA . GLU A 1 93 ? 2.670 6.943 -15.034 1.00 98.38 93 GLU A CA 1
ATOM 743 C C . GLU A 1 93 ? 3.776 6.892 -13.979 1.00 98.38 93 GLU A C 1
ATOM 745 O O . GLU A 1 93 ? 4.118 5.811 -13.489 1.00 98.38 93 GLU A O 1
ATOM 750 N N . ASP A 1 94 ? 4.329 8.048 -13.623 1.00 98.69 94 ASP A N 1
ATOM 751 C CA . ASP A 1 94 ? 5.419 8.151 -12.664 1.00 98.69 94 ASP A CA 1
ATOM 752 C C . ASP A 1 94 ? 4.898 7.996 -11.236 1.00 98.69 94 ASP A C 1
ATOM 754 O O . ASP A 1 94 ? 5.568 7.363 -10.419 1.00 98.69 94 ASP A O 1
ATOM 758 N N . ILE A 1 95 ? 3.678 8.466 -10.944 1.00 98.62 95 ILE A N 1
ATOM 759 C CA . ILE A 1 95 ? 2.986 8.190 -9.677 1.00 98.62 95 ILE A CA 1
ATOM 760 C C . ILE A 1 95 ? 2.771 6.681 -9.523 1.00 98.62 95 ILE A C 1
ATOM 762 O O . ILE A 1 95 ? 3.127 6.130 -8.481 1.00 98.62 95 ILE A O 1
ATOM 766 N N . GLU A 1 96 ? 2.260 5.992 -10.552 1.00 98.75 96 GLU A N 1
ATOM 767 C CA . GLU A 1 96 ? 2.044 4.540 -10.485 1.00 98.75 96 GLU A CA 1
ATOM 768 C C . GLU A 1 96 ? 3.340 3.784 -10.164 1.00 98.75 96 GLU A C 1
ATOM 770 O O . GLU A 1 96 ? 3.375 2.945 -9.262 1.00 98.75 96 GLU A O 1
ATOM 775 N N . VAL A 1 97 ? 4.420 4.075 -10.898 1.00 98.81 97 VAL A N 1
ATOM 776 C CA . VAL A 1 97 ? 5.688 3.346 -10.756 1.00 98.81 97 VAL A CA 1
ATOM 777 C C . VAL A 1 97 ? 6.393 3.689 -9.449 1.00 98.81 97 VAL A C 1
ATOM 779 O O . VAL A 1 97 ? 6.852 2.779 -8.751 1.00 98.81 97 VAL A O 1
ATOM 782 N N . SER A 1 98 ? 6.467 4.972 -9.092 1.00 98.75 98 SER A N 1
ATOM 783 C CA . SER A 1 98 ? 7.117 5.403 -7.852 1.00 98.75 98 SER A CA 1
ATOM 784 C C . SER A 1 98 ? 6.405 4.841 -6.622 1.00 98.75 98 SER A C 1
ATOM 786 O O . SER A 1 98 ? 7.060 4.270 -5.748 1.00 98.75 98 SER A O 1
ATOM 788 N N . CYS A 1 99 ? 5.071 4.894 -6.588 1.00 98.62 99 CYS A N 1
ATOM 789 C CA . CYS A 1 99 ? 4.278 4.344 -5.492 1.00 98.62 99 CYS A CA 1
ATOM 790 C C . CYS A 1 99 ? 4.348 2.817 -5.430 1.00 98.62 99 CYS A C 1
ATOM 792 O O . CYS A 1 99 ? 4.399 2.257 -4.333 1.00 98.62 99 CYS A O 1
ATOM 794 N N . LEU A 1 100 ? 4.396 2.123 -6.573 1.00 98.81 100 LEU A N 1
ATOM 795 C CA . LEU A 1 100 ? 4.568 0.670 -6.593 1.00 98.81 100 LEU A CA 1
ATOM 796 C C . LEU A 1 100 ? 5.910 0.269 -5.968 1.00 98.81 100 LEU A C 1
ATOM 798 O O . LEU A 1 100 ? 5.949 -0.584 -5.081 1.00 98.81 100 LEU A O 1
ATOM 802 N N . ILE A 1 101 ? 7.006 0.913 -6.376 1.00 98.62 101 ILE A N 1
ATOM 803 C CA . ILE A 1 101 ? 8.338 0.672 -5.801 1.00 98.62 101 ILE A CA 1
ATOM 804 C C . ILE A 1 101 ? 8.335 0.989 -4.300 1.00 98.62 101 ILE A C 1
ATOM 806 O O . ILE A 1 101 ? 8.771 0.160 -3.495 1.00 98.62 101 ILE A O 1
ATOM 810 N N . ALA A 1 102 ? 7.793 2.146 -3.914 1.00 98.31 102 ALA A N 1
ATOM 811 C CA . ALA A 1 102 ? 7.696 2.575 -2.524 1.00 98.31 102 ALA A CA 1
ATOM 812 C C . ALA A 1 102 ? 6.926 1.560 -1.659 1.00 98.31 102 ALA A C 1
ATOM 814 O O . ALA A 1 102 ? 7.401 1.162 -0.594 1.00 98.31 102 ALA A O 1
ATOM 815 N N . GLY A 1 103 ? 5.779 1.073 -2.140 1.00 97.75 103 GLY A N 1
ATOM 816 C CA . GLY A 1 103 ? 4.936 0.106 -1.438 1.00 97.75 103 GLY A CA 1
ATOM 817 C C . GLY A 1 103 ? 5.597 -1.266 -1.302 1.00 97.75 103 GLY A C 1
ATOM 818 O O . GLY A 1 103 ? 5.575 -1.867 -0.224 1.00 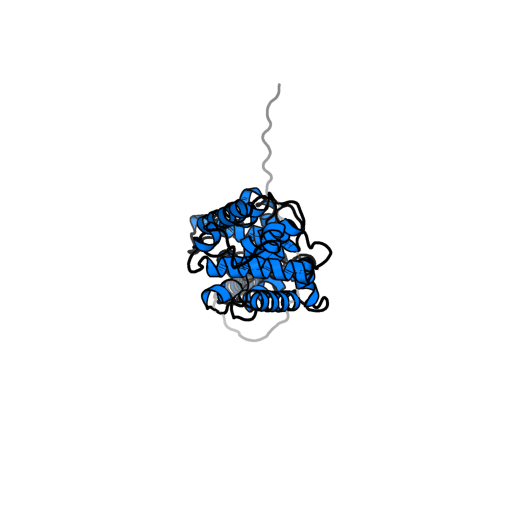97.75 103 GLY A O 1
ATOM 819 N N . LEU A 1 104 ? 6.257 -1.754 -2.357 1.00 97.62 104 LEU A N 1
ATOM 820 C CA . LEU A 1 104 ? 6.944 -3.050 -2.348 1.00 97.62 104 LEU A CA 1
ATOM 821 C C . LEU A 1 104 ? 8.134 -3.090 -1.384 1.00 97.62 104 LEU A C 1
ATOM 823 O O . LEU A 1 104 ? 8.350 -4.116 -0.732 1.00 97.62 104 LEU A O 1
ATOM 827 N N . PHE A 1 105 ? 8.855 -1.980 -1.223 1.00 97.19 105 PHE A N 1
ATOM 828 C CA . PHE A 1 105 ? 9.947 -1.866 -0.252 1.00 97.19 105 PHE A CA 1
ATOM 829 C C . PHE A 1 105 ? 9.502 -1.366 1.137 1.00 97.19 105 PHE A C 1
ATOM 831 O O . PHE A 1 105 ? 10.340 -1.216 2.025 1.00 97.19 105 PHE A O 1
ATOM 838 N N . ALA A 1 106 ? 8.196 -1.189 1.386 1.00 95.19 106 ALA A N 1
ATOM 839 C CA . ALA A 1 106 ? 7.645 -0.690 2.653 1.00 95.19 106 ALA A CA 1
ATOM 840 C C . ALA A 1 106 ? 7.634 -1.728 3.801 1.00 95.19 106 ALA A C 1
ATOM 842 O O . ALA A 1 106 ? 6.590 -1.985 4.420 1.00 95.19 106 ALA 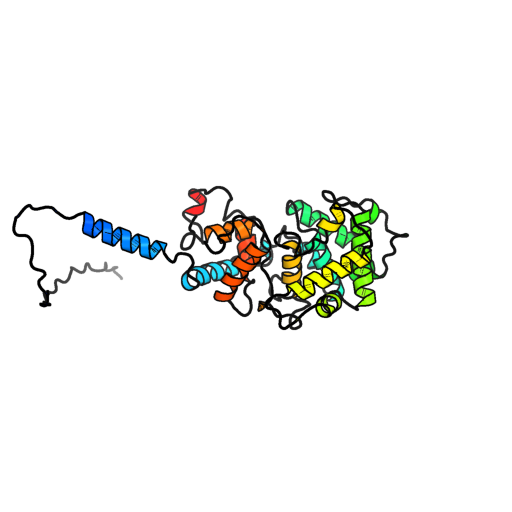A O 1
ATOM 843 N N . TYR A 1 107 ? 8.786 -2.339 4.098 1.00 91.62 107 TYR A N 1
ATOM 844 C CA . TYR A 1 107 ? 8.969 -3.281 5.204 1.00 91.62 107 TYR A CA 1
ATOM 845 C C . TYR A 1 107 ? 10.342 -3.128 5.882 1.00 91.62 107 TYR A C 1
ATOM 847 O O . TYR A 1 107 ? 11.379 -3.005 5.239 1.00 91.62 107 TYR A O 1
ATOM 855 N N . GLY A 1 108 ? 10.355 -3.157 7.216 1.00 90.94 108 GLY A N 1
ATOM 856 C CA . GLY A 1 108 ? 11.537 -2.854 8.024 1.00 90.94 108 GLY A CA 1
ATOM 857 C C . GLY A 1 108 ? 11.331 -1.621 8.904 1.00 90.94 108 GLY A C 1
ATOM 858 O O . GLY A 1 108 ? 10.201 -1.258 9.217 1.00 90.94 108 GLY A O 1
ATOM 859 N N . ARG A 1 109 ? 12.430 -0.989 9.334 1.00 91.25 109 ARG A N 1
ATOM 860 C CA . ARG A 1 109 ? 12.367 0.276 10.074 1.00 91.25 109 ARG A CA 1
ATOM 861 C C . ARG A 1 109 ? 12.077 1.412 9.101 1.00 91.25 109 ARG A C 1
ATOM 863 O O . ARG A 1 109 ? 12.687 1.451 8.034 1.00 91.25 109 ARG A O 1
ATOM 870 N N . ALA A 1 110 ? 11.204 2.328 9.493 1.00 91.06 110 ALA A N 1
ATOM 871 C CA . ALA A 1 110 ? 10.717 3.384 8.617 1.00 91.06 110 ALA A CA 1
ATOM 872 C C . ALA A 1 110 ? 11.835 4.310 8.089 1.00 91.06 110 ALA A C 1
ATOM 874 O O . ALA A 1 110 ? 11.863 4.594 6.898 1.00 91.06 110 ALA A O 1
ATOM 875 N N . ASP A 1 111 ? 12.844 4.635 8.909 1.00 92.12 111 ASP A N 1
ATOM 876 C CA . ASP A 1 111 ? 14.029 5.410 8.490 1.00 92.12 111 ASP A CA 1
ATOM 877 C C . ASP A 1 111 ? 14.832 4.740 7.359 1.00 92.12 111 ASP A C 1
ATOM 879 O O . ASP A 1 111 ? 15.393 5.404 6.489 1.00 92.12 111 ASP A O 1
ATOM 883 N N . LEU A 1 112 ? 14.926 3.407 7.381 1.00 95.19 112 LEU A N 1
ATOM 884 C CA . LEU A 1 112 ? 15.632 2.635 6.359 1.00 95.19 112 LEU A CA 1
ATOM 885 C C . LEU A 1 112 ? 14.782 2.477 5.103 1.00 95.19 112 LEU A C 1
ATOM 887 O O . LEU A 1 112 ? 15.328 2.475 4.006 1.00 95.19 112 LEU A O 1
ATOM 891 N N . ILE A 1 113 ? 13.467 2.311 5.266 1.00 95.69 113 ILE A N 1
ATOM 892 C CA . ILE A 1 113 ? 12.516 2.258 4.151 1.00 95.69 113 ILE A CA 1
ATOM 893 C C . ILE A 1 113 ? 12.593 3.566 3.362 1.00 95.69 113 ILE A C 1
ATOM 895 O O . ILE A 1 113 ? 12.859 3.523 2.165 1.00 95.69 113 ILE A O 1
ATOM 899 N N . GLN A 1 114 ? 12.414 4.708 4.033 1.00 94.56 114 GLN A N 1
ATOM 900 C CA . GLN A 1 114 ? 12.389 6.015 3.380 1.00 94.56 114 GLN A CA 1
ATOM 901 C C . GLN A 1 114 ? 13.704 6.285 2.643 1.00 94.56 114 GLN A C 1
ATOM 903 O O . GLN A 1 114 ? 13.679 6.572 1.453 1.00 94.56 114 GLN A O 1
ATOM 908 N N . ARG A 1 115 ? 14.858 6.081 3.299 1.00 95.62 115 ARG A N 1
ATOM 909 C CA . ARG A 1 115 ? 16.174 6.235 2.652 1.00 95.62 115 ARG A CA 1
ATOM 910 C C . ARG A 1 115 ? 16.331 5.366 1.408 1.00 95.62 115 ARG A C 1
ATOM 912 O O . ARG A 1 115 ? 16.721 5.877 0.366 1.00 95.62 115 ARG A O 1
ATOM 919 N N . ASN A 1 116 ? 15.995 4.081 1.508 1.00 97.38 116 ASN A N 1
ATOM 920 C CA . ASN A 1 116 ? 16.110 3.148 0.390 1.00 97.38 116 ASN A CA 1
ATOM 921 C C . ASN A 1 116 ? 15.225 3.548 -0.799 1.00 97.38 116 ASN A C 1
ATOM 923 O O . ASN A 1 116 ? 15.672 3.524 -1.940 1.00 97.38 116 ASN A O 1
ATOM 927 N N . VAL A 1 117 ? 13.964 3.904 -0.539 1.00 97.62 117 VAL A N 1
ATOM 928 C CA . VAL A 1 117 ? 13.024 4.302 -1.594 1.00 97.62 117 VAL A CA 1
ATOM 929 C C . VAL A 1 117 ? 13.475 5.611 -2.245 1.00 97.62 117 VAL A C 1
ATOM 931 O O . VAL A 1 117 ? 13.531 5.678 -3.469 1.00 97.62 117 VAL A O 1
ATOM 934 N N . THR A 1 118 ? 13.870 6.614 -1.455 1.00 97.12 118 THR A N 1
ATOM 935 C CA . THR A 1 118 ? 14.399 7.886 -1.970 1.00 97.12 118 THR A CA 1
ATOM 936 C C . THR A 1 118 ? 15.654 7.680 -2.818 1.00 97.12 118 THR A C 1
ATOM 938 O O . THR A 1 118 ? 15.777 8.276 -3.886 1.00 97.12 118 THR A O 1
ATOM 941 N N . GLU A 1 119 ? 16.572 6.807 -2.398 1.00 97.50 119 GLU A N 1
ATOM 942 C CA . GLU A 1 119 ? 17.775 6.485 -3.171 1.00 97.50 119 GLU A CA 1
ATOM 943 C C . GLU A 1 119 ? 17.412 5.828 -4.510 1.00 97.50 119 GLU A C 1
ATOM 945 O O . GLU A 1 119 ? 17.811 6.323 -5.561 1.00 97.50 119 GLU A O 1
ATOM 950 N N . VAL A 1 120 ? 16.577 4.782 -4.509 1.00 98.19 120 VAL A N 1
ATOM 951 C CA . VAL A 1 120 ? 16.162 4.105 -5.751 1.00 98.19 120 VAL A CA 1
ATOM 952 C C . VAL A 1 120 ? 15.460 5.067 -6.712 1.00 98.19 120 VAL A C 1
ATOM 954 O O . VAL A 1 120 ? 15.794 5.090 -7.895 1.00 98.19 120 VAL A O 1
ATOM 957 N N . LEU A 1 121 ? 14.507 5.867 -6.225 1.00 98.31 121 LEU A N 1
ATOM 958 C CA . LEU A 1 121 ? 13.739 6.787 -7.067 1.00 98.31 121 LEU A CA 1
ATOM 959 C C . LEU A 1 121 ? 14.598 7.944 -7.591 1.00 98.31 121 LEU A C 1
ATOM 961 O O . LEU A 1 121 ? 14.517 8.273 -8.773 1.00 98.31 121 LEU A O 1
ATOM 965 N N . SER A 1 122 ? 15.493 8.504 -6.770 1.00 97.25 122 SER A N 1
ATOM 966 C CA . SER A 1 122 ? 16.404 9.563 -7.230 1.00 97.25 122 SER A CA 1
ATOM 967 C C . SER A 1 122 ? 17.358 9.069 -8.325 1.00 97.25 122 SER A C 1
ATOM 969 O O . SER A 1 122 ? 17.583 9.782 -9.302 1.00 97.25 122 SER A O 1
ATOM 971 N N . MET A 1 123 ? 17.830 7.820 -8.239 1.00 97.69 123 MET A N 1
ATOM 972 C CA . MET A 1 123 ? 18.665 7.197 -9.272 1.00 97.69 123 MET A CA 1
ATOM 973 C C . MET A 1 123 ? 17.905 6.862 -10.567 1.00 97.69 123 MET A C 1
ATOM 975 O O . MET A 1 123 ? 18.527 6.728 -11.625 1.00 97.69 123 MET A O 1
ATOM 979 N N . MET A 1 124 ? 16.573 6.747 -10.516 1.00 97.81 124 MET A N 1
ATOM 980 C CA . MET A 1 124 ? 15.715 6.658 -11.708 1.00 97.81 124 MET A CA 1
ATOM 981 C C . MET A 1 124 ? 15.458 8.023 -12.363 1.00 97.81 124 MET A C 1
ATOM 983 O O . MET A 1 124 ? 15.093 8.077 -13.540 1.00 97.81 124 MET A O 1
ATOM 987 N N . GLY A 1 125 ? 15.679 9.118 -11.632 1.00 95.06 125 GLY A N 1
ATOM 988 C CA . GLY A 1 125 ? 15.493 10.486 -12.102 1.00 95.06 125 GLY A CA 1
ATOM 989 C C . GLY A 1 125 ? 14.035 10.951 -12.066 1.00 95.06 125 GLY A C 1
ATOM 990 O O . GLY A 1 125 ? 13.229 10.510 -11.245 1.00 95.06 125 GLY A O 1
ATOM 991 N N . THR A 1 126 ? 13.698 11.883 -12.959 1.00 96.12 126 THR A N 1
ATOM 992 C CA . THR A 1 126 ? 12.393 12.565 -12.975 1.00 96.12 126 THR A CA 1
ATOM 993 C C . THR A 1 126 ? 11.259 11.742 -13.582 1.00 96.12 126 THR A C 1
ATOM 995 O O . THR A 1 126 ? 10.108 12.079 -13.341 1.00 96.12 126 THR A O 1
ATOM 998 N N . SER A 1 127 ? 11.562 10.672 -14.330 1.00 98.12 127 SER A N 1
ATOM 999 C CA . SER A 1 127 ? 10.548 9.786 -14.920 1.00 98.12 127 SER A CA 1
ATOM 1000 C C . SER A 1 127 ? 10.869 8.301 -14.676 1.00 98.12 127 SER A C 1
ATOM 1002 O O . SER A 1 127 ? 11.440 7.624 -15.546 1.00 98.12 127 SER A O 1
ATOM 1004 N N . PRO A 1 128 ? 10.552 7.767 -13.479 1.00 98.50 128 PRO A N 1
ATOM 1005 C CA . PRO A 1 128 ? 10.722 6.350 -13.162 1.00 98.50 128 PRO A CA 1
ATOM 1006 C C . PRO A 1 128 ? 9.946 5.418 -14.105 1.00 98.50 128 PRO A C 1
ATOM 1008 O O . PRO A 1 128 ? 10.404 4.301 -14.372 1.00 98.50 128 PRO A O 1
ATOM 1011 N N . ALA A 1 129 ? 8.816 5.855 -14.666 1.00 98.69 129 ALA A N 1
ATOM 1012 C CA . ALA A 1 129 ? 8.075 5.081 -15.655 1.00 98.69 129 ALA A CA 1
ATOM 1013 C C . ALA A 1 129 ? 8.874 4.885 -16.944 1.00 98.69 129 ALA A C 1
ATOM 1015 O O . ALA A 1 129 ? 9.080 3.746 -17.383 1.00 98.69 129 ALA A O 1
ATOM 1016 N N . LEU A 1 130 ? 9.403 5.976 -17.503 1.00 98.50 130 LEU A N 1
ATOM 1017 C CA . LEU A 1 130 ? 10.237 5.925 -18.699 1.00 98.50 130 LEU A CA 1
ATOM 1018 C C . LEU A 1 130 ? 11.523 5.131 -18.450 1.00 98.50 130 LEU A C 1
ATOM 1020 O O . LEU A 1 130 ? 11.961 4.375 -19.324 1.00 98.50 130 LEU A O 1
ATOM 1024 N N . PHE A 1 131 ? 12.111 5.262 -17.255 1.00 98.56 131 PHE A N 1
ATOM 1025 C CA . PHE A 1 131 ? 13.256 4.456 -16.838 1.00 98.56 131 PHE A CA 1
ATOM 1026 C C . PHE A 1 131 ? 12.932 2.959 -16.937 1.00 98.56 131 PHE A C 1
ATOM 1028 O O . PHE A 1 131 ? 13.658 2.218 -17.604 1.00 98.56 131 PHE A O 1
ATOM 1035 N N . CYS A 1 132 ? 11.815 2.510 -16.353 1.00 98.56 132 CYS A N 1
ATOM 1036 C CA . CYS A 1 132 ? 11.390 1.108 -16.407 1.00 98.56 132 CYS A CA 1
ATOM 1037 C C . CYS A 1 132 ? 11.110 0.633 -17.846 1.00 98.56 132 CYS A C 1
ATOM 1039 O O . CYS A 1 132 ? 11.509 -0.467 -18.242 1.00 98.56 132 CYS A O 1
ATOM 1041 N N . GLU A 1 133 ? 10.464 1.455 -18.674 1.00 98.00 133 GLU A N 1
ATOM 1042 C CA . GLU A 1 133 ? 10.154 1.120 -20.071 1.00 98.00 133 GLU A CA 1
ATOM 1043 C C . GLU A 1 133 ? 11.405 1.013 -20.961 1.00 98.00 133 GLU A C 1
ATOM 1045 O O . GLU A 1 133 ? 11.492 0.158 -21.857 1.00 98.00 133 GLU A O 1
ATOM 1050 N N . LYS A 1 134 ? 12.418 1.842 -20.710 1.00 97.69 134 LYS A N 1
ATOM 1051 C CA . LYS A 1 134 ? 13.695 1.798 -21.436 1.00 97.69 134 LYS A CA 1
ATOM 1052 C C . LYS A 1 134 ? 14.693 0.814 -20.833 1.00 97.69 134 LYS A C 1
ATOM 1054 O O . LYS A 1 134 ? 15.651 0.448 -21.513 1.00 97.69 134 LYS A O 1
ATOM 1059 N N . PHE A 1 135 ? 14.447 0.317 -19.621 1.00 97.75 135 PHE A N 1
ATOM 1060 C CA . PHE A 1 135 ? 15.339 -0.613 -18.939 1.00 97.75 135 PHE A CA 1
ATOM 1061 C C . PHE A 1 135 ? 15.591 -1.884 -19.763 1.00 97.75 135 PHE A C 1
ATOM 1063 O O . PHE A 1 135 ? 14.682 -2.493 -20.344 1.00 97.75 135 PHE A O 1
ATOM 1070 N N . ARG A 1 136 ? 16.857 -2.302 -19.813 1.00 94.00 136 ARG A N 1
ATOM 1071 C CA . ARG A 1 136 ? 17.311 -3.550 -20.434 1.00 94.00 136 ARG A CA 1
ATOM 1072 C C . ARG A 1 136 ? 18.217 -4.261 -19.436 1.00 94.00 136 ARG A C 1
ATOM 1074 O O . A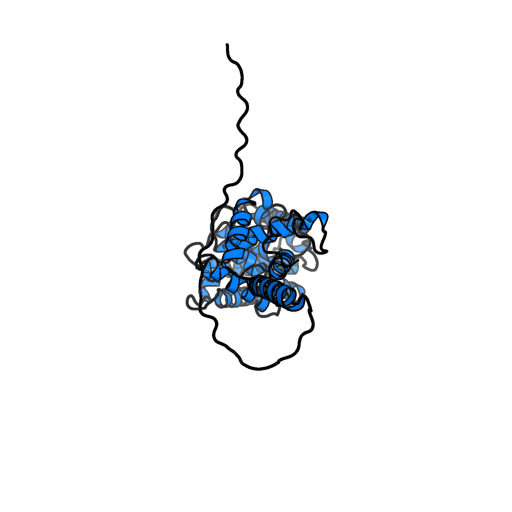RG A 1 136 ? 19.237 -3.705 -19.048 1.00 94.00 136 ARG A O 1
ATOM 1081 N N . LYS A 1 137 ? 17.860 -5.490 -19.041 1.00 90.50 137 LYS A N 1
ATOM 1082 C CA . LYS A 1 137 ? 18.575 -6.254 -17.999 1.00 90.50 137 LYS A CA 1
ATOM 1083 C C . LYS A 1 137 ? 20.077 -6.402 -18.287 1.00 90.50 137 LYS A C 1
ATOM 1085 O O . LYS A 1 137 ? 20.884 -6.264 -17.381 1.00 90.50 137 LYS A O 1
ATOM 1090 N N . ASN A 1 138 ? 20.454 -6.618 -19.549 1.00 91.50 138 ASN A N 1
ATOM 1091 C CA . ASN A 1 138 ? 21.851 -6.747 -19.987 1.00 91.50 138 ASN A CA 1
ATOM 1092 C C . ASN A 1 138 ? 22.634 -5.420 -20.037 1.00 91.50 138 ASN A C 1
ATOM 1094 O O . ASN A 1 138 ? 23.828 -5.432 -20.311 1.00 91.50 138 ASN A O 1
ATOM 1098 N N . LYS A 1 139 ? 21.968 -4.284 -19.813 1.00 93.69 139 LYS A N 1
ATOM 1099 C CA . LYS A 1 139 ? 22.561 -2.942 -19.730 1.00 93.69 139 LYS A CA 1
ATOM 1100 C C . LYS A 1 139 ? 22.164 -2.257 -18.418 1.00 93.69 139 LYS A C 1
ATOM 1102 O O . LYS A 1 139 ? 21.986 -1.041 -18.384 1.00 93.69 139 LYS A O 1
ATOM 1107 N N . ALA A 1 140 ? 21.945 -3.043 -17.362 1.00 94.50 140 ALA A N 1
ATOM 1108 C CA . ALA A 1 140 ? 21.571 -2.510 -16.061 1.00 94.50 140 ALA A CA 1
ATOM 1109 C C . ALA A 1 140 ? 22.659 -1.536 -15.560 1.00 94.50 140 ALA A C 1
ATOM 1111 O O . ALA A 1 140 ? 23.840 -1.890 -15.589 1.00 94.50 140 ALA A O 1
ATOM 1112 N N . PRO A 1 141 ? 22.293 -0.323 -15.106 1.00 96.06 141 PRO A N 1
ATOM 1113 C CA . PRO A 1 141 ? 23.249 0.603 -14.510 1.00 96.06 141 PRO A CA 1
ATOM 1114 C C . PRO A 1 141 ? 23.953 -0.009 -13.294 1.00 96.06 141 PRO A C 1
ATOM 1116 O O . PRO A 1 141 ? 23.350 -0.786 -12.552 1.00 96.06 141 PRO A O 1
ATOM 1119 N N . GLY A 1 142 ? 25.200 0.395 -13.037 1.00 97.00 142 GLY A N 1
ATOM 1120 C CA . GLY A 1 142 ? 25.998 -0.145 -11.928 1.00 97.00 142 GLY A CA 1
ATOM 1121 C C . GLY A 1 142 ? 25.322 -0.018 -10.558 1.00 97.00 142 GLY A C 1
ATOM 1122 O O . GLY A 1 142 ? 25.408 -0.937 -9.751 1.00 97.00 142 GLY A O 1
ATOM 1123 N N . TRP A 1 143 ? 24.567 1.061 -10.322 1.00 97.38 143 TRP A N 1
ATOM 1124 C CA . TRP A 1 143 ? 23.821 1.256 -9.074 1.00 97.38 143 TRP A CA 1
ATOM 1125 C C . TRP A 1 143 ? 22.698 0.228 -8.877 1.00 97.38 143 TRP A C 1
ATOM 1127 O O . TRP A 1 143 ? 22.437 -0.181 -7.750 1.00 97.38 143 TRP A O 1
ATOM 1137 N N . VAL A 1 144 ? 22.072 -0.247 -9.964 1.00 97.56 144 VAL A N 1
ATOM 1138 C CA . VAL A 1 144 ? 21.068 -1.317 -9.888 1.00 97.56 144 VAL A CA 1
ATOM 1139 C C . VAL A 1 144 ? 21.740 -2.607 -9.443 1.00 97.56 144 VAL A C 1
ATOM 1141 O O . VAL A 1 144 ? 21.194 -3.309 -8.606 1.00 97.56 144 VAL A O 1
ATOM 1144 N N . LEU A 1 145 ? 22.933 -2.911 -9.959 1.00 95.19 145 LEU A N 1
ATOM 1145 C CA . LEU A 1 145 ? 23.680 -4.117 -9.589 1.00 95.19 145 LEU A CA 1
ATOM 1146 C C . LEU A 1 145 ? 24.244 -4.038 -8.162 1.00 95.19 145 LEU A C 1
ATOM 1148 O O . LEU A 1 145 ? 24.264 -5.042 -7.453 1.00 95.19 145 LEU A O 1
ATOM 1152 N N . ALA A 1 146 ? 24.653 -2.844 -7.729 1.00 97.19 146 ALA A N 1
ATOM 1153 C CA . ALA A 1 146 ? 25.154 -2.578 -6.381 1.00 97.19 146 ALA A CA 1
ATOM 1154 C C . ALA A 1 146 ? 24.045 -2.501 -5.314 1.00 97.19 146 ALA A C 1
ATOM 1156 O O . ALA A 1 146 ? 24.346 -2.495 -4.119 1.00 97.19 146 ALA A O 1
ATOM 1157 N N . PHE A 1 147 ? 22.774 -2.451 -5.723 1.00 98.06 147 PHE A N 1
ATOM 1158 C CA . PHE A 1 147 ? 21.642 -2.331 -4.813 1.00 98.06 147 PHE A CA 1
ATOM 1159 C C . PHE A 1 147 ? 21.616 -3.455 -3.770 1.00 98.06 147 PHE A C 1
ATOM 1161 O O . PHE A 1 147 ? 21.736 -4.647 -4.078 1.00 98.06 147 PHE A O 1
ATOM 1168 N N . SER A 1 148 ? 21.391 -3.069 -2.514 1.00 96.94 148 SER A N 1
ATOM 1169 C CA . SER A 1 148 ? 21.206 -4.000 -1.409 1.00 96.94 148 SER A CA 1
ATOM 1170 C C . SER A 1 148 ? 20.285 -3.400 -0.356 1.00 96.94 148 SER A C 1
ATOM 1172 O O . SER A 1 148 ? 20.648 -2.448 0.329 1.00 96.94 148 SER A O 1
ATOM 1174 N N . TYR A 1 149 ? 19.137 -4.036 -0.142 1.00 97.00 149 TYR A N 1
ATOM 1175 C CA . TYR A 1 149 ? 18.211 -3.675 0.924 1.00 97.00 149 TYR A CA 1
ATOM 1176 C C . TYR A 1 149 ? 17.704 -4.920 1.630 1.00 97.00 149 TYR A C 1
ATOM 1178 O O . TYR A 1 149 ? 17.038 -5.765 1.031 1.00 97.00 149 TYR A O 1
ATOM 1186 N N . ARG A 1 150 ? 18.006 -5.039 2.929 1.00 94.50 150 ARG A N 1
ATOM 1187 C CA . ARG A 1 150 ? 17.721 -6.250 3.714 1.00 94.50 150 ARG A CA 1
ATOM 1188 C C . ARG A 1 150 ? 18.337 -7.478 3.033 1.00 94.50 150 ARG A C 1
ATOM 1190 O O . ARG A 1 150 ? 19.556 -7.603 2.994 1.00 94.50 150 ARG A O 1
ATOM 1197 N N . PHE A 1 151 ? 17.501 -8.368 2.515 1.00 93.88 151 PHE A N 1
ATOM 1198 C CA . PHE A 1 151 ? 17.899 -9.580 1.810 1.00 93.88 151 PHE A CA 1
ATOM 1199 C C . PHE A 1 151 ? 17.674 -9.480 0.290 1.00 93.88 151 PHE A C 1
ATOM 1201 O O . PHE A 1 151 ? 17.975 -10.441 -0.411 1.00 93.88 151 PHE A O 1
ATOM 1208 N N . HIS A 1 152 ? 17.174 -8.348 -0.227 1.00 96.88 152 HIS A N 1
ATOM 1209 C CA . HIS A 1 152 ? 17.096 -8.099 -1.668 1.00 96.88 152 HIS A CA 1
ATOM 1210 C C . HIS A 1 152 ? 18.407 -7.535 -2.202 1.00 96.88 152 HIS A C 1
ATOM 1212 O O . HIS A 1 152 ? 19.038 -6.684 -1.566 1.00 96.88 152 HIS A O 1
ATOM 1218 N N . LYS A 1 153 ? 18.789 -8.001 -3.388 1.00 97.06 153 LYS A N 1
ATOM 1219 C CA . LYS A 1 153 ? 20.019 -7.630 -4.094 1.00 97.06 153 LYS A CA 1
ATOM 1220 C C . LYS A 1 153 ? 19.716 -7.042 -5.467 1.00 97.06 153 LYS A C 1
ATOM 1222 O O . LYS A 1 153 ? 18.565 -7.032 -5.905 1.00 97.06 153 LYS A O 1
ATOM 1227 N N . GLY A 1 154 ? 20.752 -6.571 -6.154 1.00 97.44 154 GLY A N 1
ATOM 1228 C CA . GLY A 1 154 ? 20.618 -5.912 -7.449 1.00 97.44 154 GLY A CA 1
ATOM 1229 C C . GLY A 1 154 ? 19.861 -6.709 -8.506 1.00 97.44 154 GLY A C 1
ATOM 1230 O O . GLY A 1 154 ? 19.053 -6.142 -9.237 1.00 97.44 154 GLY A O 1
ATOM 1231 N N . ASP A 1 155 ? 20.006 -8.034 -8.525 1.00 96.94 155 ASP A N 1
ATOM 1232 C CA . ASP A 1 155 ? 19.230 -8.883 -9.434 1.00 96.94 155 ASP A CA 1
ATOM 1233 C C . ASP A 1 155 ? 17.722 -8.870 -9.140 1.00 96.94 155 ASP A C 1
ATOM 1235 O O . ASP A 1 155 ? 16.916 -8.975 -10.067 1.00 96.94 155 ASP A O 1
ATOM 1239 N N . ASP A 1 156 ? 17.324 -8.733 -7.869 1.00 97.62 156 ASP A N 1
ATOM 1240 C CA . ASP A 1 156 ? 15.913 -8.612 -7.488 1.00 97.62 156 ASP A CA 1
ATOM 1241 C C . ASP A 1 156 ? 15.351 -7.269 -7.968 1.00 97.62 156 ASP A C 1
ATOM 1243 O O . ASP A 1 156 ? 14.271 -7.226 -8.559 1.00 97.62 156 ASP A O 1
ATOM 1247 N N . LEU A 1 157 ? 16.107 -6.181 -7.780 1.00 98.19 157 LEU A N 1
ATOM 1248 C CA . LEU A 1 157 ? 15.716 -4.856 -8.259 1.00 98.19 157 LEU A CA 1
ATOM 1249 C C . LEU A 1 157 ? 15.660 -4.809 -9.795 1.00 98.19 157 LEU A C 1
ATOM 1251 O O . LEU A 1 157 ? 14.673 -4.348 -10.363 1.00 98.19 157 LEU A O 1
ATOM 1255 N N . SER A 1 158 ? 16.670 -5.351 -10.478 1.00 98.25 158 SER A N 1
ATOM 1256 C CA . SER A 1 158 ? 16.720 -5.469 -11.941 1.00 98.25 158 SER A CA 1
ATOM 1257 C C . SER A 1 158 ? 15.526 -6.259 -12.493 1.00 98.25 158 SER A C 1
ATOM 1259 O O . SER A 1 158 ? 14.901 -5.857 -13.480 1.00 98.25 158 SER A O 1
ATOM 1261 N N . ALA A 1 159 ? 15.157 -7.368 -11.841 1.00 98.19 159 ALA A N 1
ATOM 1262 C CA . ALA A 1 159 ? 13.987 -8.157 -12.215 1.00 98.19 159 ALA A CA 1
ATOM 1263 C C . ALA A 1 159 ? 12.671 -7.394 -12.001 1.00 98.19 159 ALA A C 1
ATOM 1265 O O . ALA A 1 159 ? 11.816 -7.435 -12.888 1.00 98.19 159 ALA A O 1
ATOM 1266 N N . LEU A 1 160 ? 12.534 -6.659 -10.891 1.00 98.62 160 LEU A N 1
ATOM 1267 C CA . LEU A 1 160 ? 11.363 -5.823 -10.616 1.00 98.62 160 LEU A CA 1
ATOM 1268 C C . LEU A 1 160 ? 11.202 -4.709 -11.660 1.00 98.62 160 LEU A C 1
ATOM 1270 O O . LEU A 1 160 ? 10.138 -4.587 -12.262 1.00 98.62 160 LEU A O 1
ATOM 1274 N N . ILE A 1 161 ? 12.259 -3.932 -11.920 1.00 98.62 161 ILE A N 1
ATOM 1275 C CA . ILE A 1 161 ? 12.245 -2.830 -12.899 1.00 98.62 161 ILE A CA 1
ATOM 1276 C C . ILE A 1 161 ? 11.858 -3.357 -14.283 1.00 98.62 161 ILE A C 1
ATOM 1278 O O . ILE A 1 161 ? 11.024 -2.777 -14.980 1.00 98.62 161 ILE A O 1
ATOM 1282 N N . HIS A 1 162 ? 12.435 -4.494 -14.679 1.00 98.44 162 HIS A N 1
ATOM 1283 C CA . HIS A 1 162 ? 12.090 -5.134 -15.941 1.00 98.44 162 HIS A CA 1
ATOM 1284 C C . HIS A 1 162 ? 10.620 -5.562 -16.005 1.00 98.44 162 HIS A C 1
ATOM 1286 O O . HIS A 1 162 ? 9.987 -5.355 -17.042 1.00 98.44 162 HIS A O 1
ATOM 1292 N N . ALA A 1 163 ? 10.089 -6.144 -14.925 1.00 98.56 163 ALA A N 1
ATOM 1293 C CA . ALA A 1 163 ? 8.697 -6.571 -14.845 1.00 98.56 163 ALA A CA 1
ATOM 1294 C C . ALA A 1 163 ? 7.732 -5.389 -14.971 1.00 98.56 163 ALA A C 1
ATOM 1296 O O . ALA A 1 163 ? 6.815 -5.443 -15.786 1.00 98.56 163 ALA A O 1
ATOM 1297 N N . ILE A 1 164 ? 7.995 -4.293 -14.253 1.00 98.75 164 ILE A N 1
ATOM 1298 C CA . ILE A 1 164 ? 7.223 -3.046 -14.353 1.00 98.75 164 ILE A CA 1
ATOM 1299 C C . ILE A 1 164 ? 7.276 -2.504 -15.786 1.00 98.75 164 ILE A C 1
ATOM 1301 O O . ILE A 1 164 ? 6.246 -2.190 -16.377 1.00 98.75 164 ILE A O 1
ATOM 1305 N N . GLY A 1 165 ? 8.466 -2.452 -16.390 1.00 98.62 165 GLY A N 1
ATOM 1306 C CA . GLY A 1 165 ? 8.626 -2.006 -17.771 1.00 98.62 165 GLY A CA 1
ATOM 1307 C C . GLY A 1 165 ? 7.876 -2.876 -18.785 1.00 98.62 165 GLY A C 1
ATOM 1308 O O . GLY A 1 165 ? 7.331 -2.350 -19.752 1.00 98.62 165 GLY A O 1
ATOM 1309 N N . ARG A 1 166 ? 7.849 -4.205 -18.598 1.00 98.44 166 ARG A N 1
ATOM 1310 C CA . ARG A 1 166 ? 7.059 -5.122 -19.442 1.00 98.44 166 ARG A CA 1
ATOM 1311 C C . ARG A 1 166 ? 5.566 -4.902 -19.251 1.00 98.44 166 ARG A C 1
ATOM 1313 O O . ARG A 1 166 ? 4.891 -4.692 -20.247 1.00 98.44 166 ARG A O 1
ATOM 1320 N N . ALA A 1 167 ? 5.090 -4.856 -18.009 1.00 98.50 167 ALA A N 1
ATOM 1321 C CA . ALA A 1 167 ? 3.694 -4.578 -17.689 1.00 98.50 167 ALA A CA 1
ATOM 1322 C C . ALA A 1 167 ? 3.190 -3.306 -18.385 1.00 98.50 167 ALA A C 1
ATOM 1324 O O . ALA A 1 167 ? 2.146 -3.320 -19.031 1.00 98.50 167 ALA A O 1
ATOM 1325 N N . ARG A 1 168 ? 3.973 -2.224 -18.323 1.00 98.44 168 ARG A N 1
ATOM 1326 C CA . ARG A 1 168 ? 3.629 -0.952 -18.966 1.00 98.44 168 ARG A CA 1
ATOM 1327 C C . ARG A 1 168 ? 3.633 -1.018 -20.491 1.00 98.44 168 ARG A C 1
ATOM 1329 O O . ARG A 1 168 ? 2.727 -0.478 -21.106 1.00 98.44 168 ARG A O 1
ATOM 1336 N N . ARG A 1 169 ? 4.599 -1.697 -21.116 1.00 98.38 169 ARG A N 1
ATOM 1337 C CA . ARG A 1 169 ? 4.603 -1.873 -22.582 1.00 98.38 169 ARG A CA 1
ATOM 1338 C C . ARG A 1 169 ? 3.449 -2.745 -23.071 1.00 98.38 169 ARG A C 1
ATOM 1340 O O . ARG A 1 169 ? 2.879 -2.447 -24.113 1.00 98.38 169 ARG A O 1
ATOM 1347 N N . ASP A 1 170 ? 3.125 -3.794 -22.323 1.00 98.38 170 ASP A N 1
ATOM 1348 C CA . ASP A 1 170 ? 2.163 -4.810 -22.748 1.00 98.38 170 ASP A CA 1
ATOM 1349 C C . ASP A 1 170 ? 0.706 -4.361 -22.455 1.00 98.38 170 ASP A C 1
ATOM 1351 O O . ASP A 1 170 ? -0.193 -4.690 -23.222 1.00 98.38 170 ASP A O 1
ATOM 1355 N N . HIS A 1 171 ? 0.463 -3.544 -21.414 1.00 98.38 171 HIS A N 1
ATOM 1356 C CA . HIS A 1 171 ? -0.884 -3.070 -21.025 1.00 98.38 171 HIS A CA 1
ATOM 1357 C C . HIS A 1 171 ? -1.096 -1.547 -21.127 1.00 98.38 171 HIS A C 1
ATOM 1359 O O . HIS A 1 171 ? -2.223 -1.067 -21.017 1.00 98.38 171 HIS A O 1
ATOM 1365 N N . GLY A 1 172 ? -0.038 -0.758 -21.306 1.00 98.06 172 GLY A N 1
ATOM 1366 C CA . GLY A 1 172 ? -0.064 0.711 -21.335 1.00 98.06 172 GLY A CA 1
ATOM 1367 C C . GLY A 1 172 ? 0.052 1.392 -19.964 1.00 98.06 172 GLY A C 1
ATOM 1368 O O . GLY A 1 172 ? 0.537 2.517 -19.891 1.00 98.06 172 GLY A O 1
ATOM 1369 N N . SER A 1 173 ? -0.364 0.743 -18.872 1.00 98.62 173 SER A N 1
ATOM 1370 C CA . SER A 1 173 ? -0.215 1.256 -17.499 1.00 98.62 173 SER A CA 1
ATOM 1371 C C . SER A 1 173 ? -0.324 0.143 -16.454 1.00 98.62 173 SER A C 1
ATOM 1373 O O . SER A 1 173 ? -0.743 -0.974 -16.774 1.00 98.62 173 SER A O 1
ATOM 1375 N N . ILE A 1 174 ? 0.033 0.441 -15.199 1.00 98.75 174 ILE A N 1
ATOM 1376 C CA . ILE A 1 174 ? -0.152 -0.515 -14.094 1.00 98.75 174 ILE A CA 1
ATOM 1377 C C . ILE A 1 174 ? -1.650 -0.667 -13.779 1.00 98.75 174 ILE A C 1
ATOM 1379 O O . ILE A 1 174 ? -2.103 -1.790 -13.567 1.00 98.75 174 ILE A O 1
ATOM 1383 N N . LEU A 1 175 ? -2.439 0.413 -13.858 1.00 98.81 175 LEU A N 1
ATOM 1384 C CA . LEU A 1 175 ? -3.901 0.372 -13.756 1.00 98.81 175 LEU A CA 1
ATOM 1385 C C . LEU A 1 175 ? -4.512 -0.590 -14.773 1.00 98.81 175 LEU A C 1
ATOM 1387 O O . LEU A 1 175 ? -5.321 -1.436 -14.412 1.00 98.81 175 LEU A O 1
ATOM 1391 N N . LYS A 1 176 ? -4.118 -0.492 -16.048 1.00 98.75 176 LYS A N 1
ATOM 1392 C CA . LYS A 1 176 ? -4.656 -1.365 -17.100 1.00 98.75 176 LYS A CA 1
ATOM 1393 C C . LYS A 1 176 ? -4.247 -2.821 -16.902 1.00 98.75 176 LYS A C 1
ATOM 1395 O O . LYS A 1 176 ? -5.047 -3.705 -17.192 1.00 98.75 176 LYS A O 1
ATOM 1400 N N . LEU A 1 177 ? -3.045 -3.078 -16.377 1.00 98.75 177 LEU A N 1
ATOM 1401 C CA . LEU A 1 177 ? -2.661 -4.424 -15.952 1.00 98.75 177 LEU A CA 1
ATOM 1402 C C . LEU A 1 177 ? -3.574 -4.926 -14.824 1.00 98.75 177 LEU A C 1
ATOM 1404 O O . LEU A 1 177 ? -4.071 -6.042 -14.912 1.00 98.75 177 LEU A O 1
ATOM 1408 N N . PHE A 1 178 ? -3.816 -4.119 -13.789 1.00 98.69 178 PHE A N 1
ATOM 1409 C CA . PHE A 1 178 ? -4.719 -4.477 -12.693 1.00 98.69 178 PHE A CA 1
ATOM 1410 C C . PHE A 1 178 ? -6.136 -4.775 -13.207 1.00 98.69 178 PHE A C 1
ATOM 1412 O O . PHE A 1 178 ? -6.687 -5.836 -12.920 1.00 98.69 178 PHE A O 1
ATOM 1419 N N . MET A 1 179 ? -6.701 -3.875 -14.016 1.00 98.50 179 MET A N 1
ATOM 1420 C CA . MET A 1 179 ? -8.059 -3.991 -14.557 1.00 98.50 179 MET A CA 1
ATOM 1421 C C . MET A 1 179 ? -8.235 -5.190 -15.490 1.00 98.50 179 MET A C 1
ATOM 1423 O O . MET A 1 179 ? -9.337 -5.716 -15.578 1.00 98.50 179 MET A O 1
ATOM 1427 N N . ALA A 1 180 ? -7.173 -5.657 -16.156 1.00 98.38 180 ALA A N 1
ATOM 1428 C CA . ALA A 1 180 ? -7.235 -6.848 -17.006 1.00 98.38 180 ALA A CA 1
ATOM 1429 C C . ALA A 1 180 ? -7.600 -8.130 -16.232 1.00 98.38 180 ALA A C 1
ATOM 1431 O O . ALA A 1 180 ? -8.027 -9.107 -16.844 1.00 98.38 180 ALA A O 1
ATOM 1432 N N . TYR A 1 181 ? -7.435 -8.126 -14.906 1.00 97.88 181 TYR A N 1
ATOM 1433 C CA . TYR A 1 181 ? -7.762 -9.244 -14.020 1.00 97.88 181 TYR A CA 1
ATOM 1434 C C . TYR A 1 181 ? -8.806 -8.892 -12.957 1.00 97.88 181 TYR A C 1
ATOM 1436 O O . TYR A 1 181 ? -9.142 -9.740 -12.128 1.00 97.88 181 TYR A O 1
ATOM 1444 N N . ASP A 1 182 ? -9.267 -7.642 -12.918 1.00 97.62 182 ASP A N 1
ATOM 1445 C CA . ASP A 1 182 ? -10.223 -7.216 -11.910 1.00 97.62 182 ASP A CA 1
ATOM 1446 C C . ASP A 1 182 ? -11.628 -7.715 -12.245 1.00 97.62 182 ASP A C 1
ATOM 1448 O O . ASP A 1 182 ? -12.041 -7.750 -13.402 1.00 97.62 182 ASP A O 1
ATOM 1452 N N . ASP A 1 183 ? -12.370 -8.065 -11.201 1.00 96.50 183 ASP A N 1
ATOM 1453 C CA . ASP A 1 183 ? -13.797 -8.344 -11.277 1.00 96.50 183 ASP A CA 1
ATOM 1454 C C . ASP A 1 183 ? -14.519 -7.257 -10.473 1.00 96.50 183 ASP A C 1
ATOM 1456 O O . ASP A 1 183 ? -14.533 -7.322 -9.239 1.00 96.50 183 ASP A O 1
ATOM 1460 N N . PRO A 1 184 ? -15.112 -6.246 -11.137 1.00 93.38 184 PRO A N 1
ATOM 1461 C CA . PRO A 1 184 ? -15.823 -5.168 -10.458 1.00 93.38 184 PRO A CA 1
ATOM 1462 C C . PRO A 1 184 ? -16.994 -5.636 -9.584 1.00 93.38 184 PRO A C 1
ATOM 1464 O O . PRO A 1 184 ? -17.412 -4.884 -8.706 1.00 93.38 184 PRO A O 1
ATOM 1467 N N . SER A 1 185 ? -17.515 -6.850 -9.806 1.00 95.31 185 SER A N 1
ATOM 1468 C CA . SER A 1 185 ? -18.591 -7.438 -8.999 1.00 95.31 185 SER A CA 1
ATOM 1469 C C . SER A 1 185 ? -18.093 -8.113 -7.715 1.00 95.31 185 SER A C 1
ATOM 1471 O O . SER A 1 185 ? -18.884 -8.379 -6.808 1.00 95.31 185 SER A O 1
ATOM 1473 N N . ALA A 1 186 ? -16.785 -8.364 -7.600 1.00 96.31 186 ALA A N 1
ATOM 1474 C CA . ALA A 1 186 ? -16.203 -8.973 -6.416 1.00 96.31 186 ALA A CA 1
ATOM 1475 C C . ALA A 1 186 ? -16.216 -8.014 -5.215 1.00 96.31 186 ALA A C 1
ATOM 1477 O O . ALA A 1 186 ? -15.911 -6.824 -5.338 1.00 96.31 186 ALA A O 1
ATOM 1478 N N . GLU A 1 187 ? -16.455 -8.567 -4.017 1.00 95.25 187 GLU A N 1
ATOM 1479 C CA . GLU A 1 187 ? -16.521 -7.814 -2.750 1.00 95.25 187 GLU A CA 1
ATOM 1480 C C . GLU A 1 187 ? -15.257 -6.976 -2.482 1.00 95.25 187 GLU A C 1
ATOM 1482 O O . GLU A 1 187 ? -15.304 -5.934 -1.829 1.00 95.25 187 GLU A O 1
ATOM 1487 N N . THR A 1 188 ? -14.103 -7.434 -2.970 1.00 97.12 188 THR A N 1
ATOM 1488 C CA . THR A 1 188 ? -12.816 -6.764 -2.771 1.00 97.12 188 THR A CA 1
ATOM 1489 C C . THR A 1 188 ? -12.004 -6.726 -4.059 1.00 97.12 188 THR A C 1
ATOM 1491 O O . THR A 1 188 ? -12.290 -7.429 -5.027 1.00 97.12 188 THR A O 1
ATOM 1494 N N . ILE A 1 189 ? -10.933 -5.939 -4.039 1.00 96.44 189 ILE A N 1
ATOM 1495 C CA . ILE A 1 189 ? -9.934 -5.820 -5.113 1.00 96.44 189 ILE A CA 1
ATOM 1496 C C . ILE A 1 189 ? -9.025 -7.054 -5.307 1.00 96.44 189 ILE A C 1
ATOM 1498 O O . ILE A 1 189 ? -8.091 -7.019 -6.111 1.00 96.44 189 ILE A O 1
ATOM 1502 N N . LEU A 1 190 ? -9.223 -8.132 -4.538 1.00 96.88 190 LEU A N 1
ATOM 1503 C CA . LEU A 1 190 ? -8.332 -9.298 -4.550 1.00 96.88 190 LEU A CA 1
ATOM 1504 C C . LEU A 1 190 ? -8.159 -9.969 -5.923 1.00 96.88 190 LEU A C 1
ATOM 1506 O O . LEU A 1 190 ? -7.029 -10.397 -6.180 1.00 96.88 190 LEU A O 1
ATOM 1510 N N . PRO A 1 191 ? -9.178 -10.069 -6.803 1.00 97.06 191 PRO A N 1
ATOM 1511 C CA . PRO A 1 191 ? -8.994 -10.632 -8.141 1.00 97.06 191 PRO A CA 1
ATOM 1512 C C . PRO A 1 191 ? -7.961 -9.851 -8.963 1.00 97.06 191 PRO A C 1
ATOM 1514 O O . PRO A 1 191 ? -6.934 -10.420 -9.348 1.00 97.06 191 PRO A O 1
ATOM 1517 N N . GLY A 1 192 ? -8.156 -8.532 -9.108 1.00 97.69 192 GLY A N 1
ATOM 1518 C CA . GLY A 1 192 ? -7.241 -7.656 -9.843 1.00 97.69 192 GLY A CA 1
ATOM 1519 C C . GLY A 1 192 ? -5.833 -7.659 -9.252 1.00 97.69 192 GLY A C 1
ATOM 1520 O O . GLY A 1 192 ? -4.844 -7.794 -9.976 1.00 97.69 192 GLY A O 1
ATOM 1521 N N . LEU A 1 193 ? -5.723 -7.619 -7.918 1.00 97.94 193 LEU A N 1
ATOM 1522 C CA . LEU A 1 193 ? -4.429 -7.693 -7.240 1.00 97.94 193 LEU A CA 1
ATOM 1523 C C . LEU A 1 193 ? -3.726 -9.031 -7.510 1.00 97.94 193 LEU A C 1
ATOM 1525 O O . LEU A 1 193 ? -2.531 -9.055 -7.798 1.00 97.94 193 LEU A O 1
ATOM 1529 N N . THR A 1 194 ? -4.446 -10.147 -7.417 1.00 97.12 194 THR A N 1
ATOM 1530 C CA . THR A 1 194 ? -3.864 -11.483 -7.594 1.00 97.12 194 THR A CA 1
ATOM 1531 C C . THR A 1 194 ? -3.362 -11.673 -9.022 1.00 97.12 194 THR A C 1
ATOM 1533 O O . THR A 1 194 ? -2.221 -12.098 -9.208 1.00 97.12 194 THR A O 1
ATOM 1536 N N . GLY A 1 195 ? -4.163 -11.297 -10.022 1.00 97.62 195 GLY A N 1
ATOM 1537 C CA . GLY A 1 195 ? -3.763 -11.374 -11.426 1.00 97.62 195 GLY A CA 1
ATOM 1538 C C . GLY A 1 195 ? -2.576 -10.469 -11.759 1.00 97.62 195 GLY A C 1
ATOM 1539 O O . GLY A 1 195 ? -1.601 -10.936 -12.348 1.00 97.62 195 GLY A O 1
ATOM 1540 N N . MET A 1 196 ? -2.584 -9.218 -11.282 1.00 98.19 196 MET A N 1
ATOM 1541 C CA . MET A 1 196 ? -1.456 -8.293 -11.445 1.00 98.19 196 MET A CA 1
ATOM 1542 C C . MET A 1 196 ? -0.161 -8.854 -10.840 1.00 98.19 196 MET A C 1
ATOM 1544 O O . MET A 1 196 ? 0.896 -8.787 -11.467 1.00 98.19 196 MET A O 1
ATOM 1548 N N . VAL A 1 197 ? -0.221 -9.426 -9.632 1.00 97.75 197 VAL A N 1
ATOM 1549 C CA . VAL A 1 197 ? 0.955 -10.019 -8.972 1.00 97.75 197 VAL A CA 1
ATOM 1550 C C . VAL A 1 197 ? 1.488 -11.217 -9.752 1.00 97.75 197 VAL A C 1
ATOM 1552 O O . VAL A 1 197 ? 2.703 -11.323 -9.924 1.00 97.75 197 VAL A O 1
ATOM 1555 N N . CYS A 1 198 ? 0.612 -12.103 -10.234 1.00 96.81 198 CYS A N 1
ATOM 1556 C CA . CYS A 1 198 ? 1.013 -13.232 -11.074 1.00 96.81 198 CYS A CA 1
ATOM 1557 C C . CYS A 1 198 ? 1.709 -12.745 -12.353 1.00 96.81 198 CYS A C 1
ATOM 1559 O O . CYS A 1 198 ? 2.851 -13.125 -12.598 1.00 96.81 198 CYS A O 1
ATOM 1561 N N 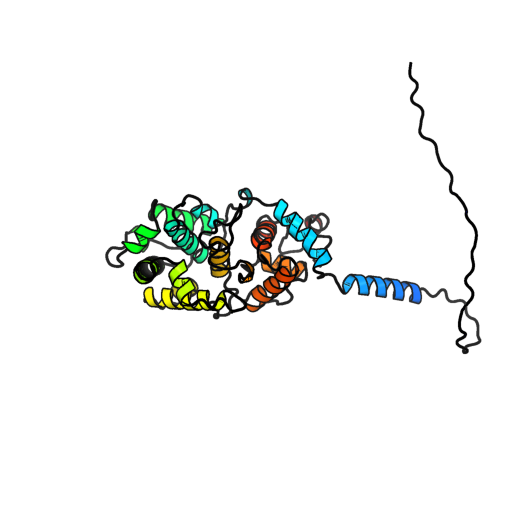. ALA A 1 199 ? 1.098 -11.807 -13.080 1.00 97.88 199 ALA A N 1
ATOM 1562 C CA . ALA A 1 199 ? 1.675 -11.245 -14.298 1.00 97.88 199 ALA A CA 1
ATOM 1563 C C . ALA A 1 199 ? 3.042 -10.579 -14.055 1.00 97.88 199 ALA A C 1
ATOM 1565 O O . ALA A 1 199 ? 3.992 -10.804 -14.803 1.00 97.88 199 ALA A O 1
ATOM 1566 N N . LEU A 1 200 ? 3.193 -9.796 -12.978 1.00 98.25 200 LEU A N 1
ATOM 1567 C CA . LEU A 1 200 ? 4.478 -9.179 -12.629 1.00 98.25 200 LEU A CA 1
ATOM 1568 C C . LEU A 1 200 ? 5.566 -10.223 -12.337 1.00 98.25 200 LEU A C 1
ATOM 1570 O O . LEU A 1 200 ? 6.718 -10.030 -12.731 1.00 98.25 200 LEU A O 1
ATOM 1574 N N . ARG A 1 201 ? 5.226 -11.333 -11.673 1.00 96.81 201 ARG A N 1
ATOM 1575 C CA . ARG A 1 201 ? 6.175 -12.430 -11.412 1.00 96.81 201 ARG A CA 1
ATOM 1576 C C . ARG A 1 201 ? 6.566 -13.145 -12.705 1.00 96.81 201 ARG A C 1
ATOM 1578 O O . ARG A 1 201 ? 7.758 -13.378 -12.921 1.00 96.81 201 ARG A O 1
ATOM 1585 N N . ASP A 1 202 ? 5.605 -13.380 -13.591 1.00 96.94 202 ASP A N 1
ATOM 1586 C CA . ASP A 1 202 ? 5.848 -13.981 -14.904 1.00 96.94 202 ASP A CA 1
ATOM 1587 C C . ASP A 1 202 ? 6.767 -13.097 -15.761 1.00 96.94 202 ASP A C 1
ATOM 1589 O O . ASP A 1 202 ? 7.750 -13.576 -16.336 1.00 96.94 202 ASP A O 1
ATOM 1593 N N . TYR A 1 203 ? 6.534 -11.779 -15.780 1.00 97.62 203 TYR A N 1
ATOM 1594 C CA . TYR A 1 203 ? 7.406 -10.829 -16.474 1.00 97.62 203 TYR A CA 1
ATOM 1595 C C . TYR A 1 203 ? 8.809 -10.751 -15.865 1.00 97.62 203 TYR A C 1
ATOM 1597 O O . TYR A 1 203 ? 9.796 -10.587 -16.590 1.00 97.62 203 TYR A O 1
ATOM 1605 N N . ALA A 1 204 ? 8.929 -10.869 -14.543 1.00 96.62 204 ALA A N 1
ATOM 1606 C CA . ALA A 1 204 ? 10.217 -10.809 -13.867 1.00 96.62 204 ALA A CA 1
ATOM 1607 C C . ALA A 1 204 ? 11.141 -11.967 -14.260 1.00 96.62 204 ALA A C 1
ATOM 1609 O O . ALA A 1 204 ? 12.362 -11.764 -14.316 1.00 96.62 204 ALA A O 1
ATOM 1610 N N . LYS A 1 205 ? 10.573 -13.149 -14.556 1.00 92.44 205 LYS A N 1
ATOM 1611 C CA . LYS A 1 205 ? 11.301 -14.403 -14.830 1.00 92.44 205 LYS A CA 1
ATOM 1612 C C . LYS A 1 205 ? 12.358 -14.696 -13.764 1.00 92.44 205 LYS A C 1
ATOM 1614 O O . LYS A 1 205 ? 13.512 -14.991 -14.075 1.00 92.44 205 LYS A O 1
ATOM 1619 N N . ARG A 1 206 ? 11.979 -14.521 -12.499 1.00 94.12 206 ARG A N 1
ATOM 1620 C CA . ARG A 1 206 ? 12.853 -14.717 -11.344 1.00 94.12 206 ARG A CA 1
ATOM 1621 C C . ARG A 1 206 ? 12.076 -15.417 -10.244 1.00 94.12 206 ARG A C 1
ATOM 1623 O O . ARG A 1 206 ? 11.105 -14.866 -9.741 1.00 94.12 206 ARG A O 1
ATOM 1630 N N . ASP A 1 207 ? 12.540 -16.600 -9.871 1.00 94.12 207 ASP A N 1
ATOM 1631 C CA . ASP A 1 207 ? 11.909 -17.437 -8.856 1.00 94.12 207 ASP A CA 1
ATOM 1632 C C . ASP A 1 207 ? 12.906 -17.720 -7.729 1.00 94.12 207 ASP A C 1
ATOM 1634 O O . ASP A 1 207 ? 13.577 -18.747 -7.681 1.00 94.12 207 ASP A O 1
ATOM 1638 N N . THR A 1 208 ? 13.082 -16.732 -6.852 1.00 95.62 208 THR A N 1
ATOM 1639 C CA . THR A 1 208 ? 13.866 -16.877 -5.620 1.00 95.62 208 THR A CA 1
ATOM 1640 C C . THR A 1 208 ? 12.972 -16.565 -4.434 1.00 95.62 208 THR A C 1
ATOM 1642 O O . THR A 1 208 ? 12.052 -15.755 -4.543 1.00 95.62 208 THR A O 1
ATOM 1645 N N . GLN A 1 209 ? 13.249 -17.155 -3.269 1.00 93.25 209 GLN A N 1
ATOM 1646 C CA . GLN A 1 209 ? 12.480 -16.859 -2.056 1.00 93.25 209 GLN A CA 1
ATOM 1647 C C . GLN A 1 209 ? 12.462 -15.354 -1.746 1.00 93.25 209 GLN A C 1
ATOM 1649 O O . GLN A 1 209 ? 11.408 -14.807 -1.421 1.00 93.25 209 GLN A O 1
ATOM 1654 N N . ALA A 1 210 ? 13.607 -14.682 -1.906 1.00 93.44 210 ALA A N 1
ATOM 1655 C CA . ALA A 1 210 ? 13.717 -13.238 -1.751 1.00 93.44 210 ALA A CA 1
ATOM 1656 C C . ALA A 1 210 ? 12.811 -12.501 -2.750 1.00 93.44 210 ALA A C 1
ATOM 1658 O O . ALA A 1 210 ? 11.941 -11.739 -2.344 1.00 93.44 210 ALA A O 1
ATOM 1659 N N . PHE A 1 211 ? 12.937 -12.746 -4.053 1.00 95.25 211 PHE A N 1
ATOM 1660 C CA . PHE A 1 211 ? 12.124 -12.038 -5.043 1.00 95.25 211 PHE A CA 1
ATOM 1661 C C . PHE A 1 211 ? 10.619 -12.312 -4.875 1.00 95.25 211 PHE A C 1
ATOM 1663 O O . PHE A 1 211 ? 9.792 -11.403 -4.943 1.00 95.25 211 PHE A O 1
ATOM 1670 N N . ASN A 1 212 ? 10.262 -13.551 -4.549 1.00 93.50 212 ASN A N 1
ATOM 1671 C CA . ASN A 1 212 ? 8.889 -13.952 -4.274 1.00 93.50 212 ASN A CA 1
ATOM 1672 C C . ASN A 1 212 ? 8.312 -13.269 -3.037 1.00 93.50 212 ASN A C 1
ATOM 1674 O O . ASN A 1 212 ? 7.119 -12.977 -3.006 1.00 93.50 212 ASN A O 1
ATOM 1678 N N . SER A 1 213 ? 9.133 -12.979 -2.024 1.00 93.12 213 SER A N 1
ATOM 1679 C CA . SER A 1 213 ? 8.671 -12.166 -0.907 1.00 93.12 213 SER A CA 1
ATOM 1680 C C . SER A 1 213 ? 8.523 -10.699 -1.298 1.00 93.12 213 SER A C 1
ATOM 1682 O O . SER A 1 213 ? 7.692 -10.034 -0.700 1.00 93.12 213 SER A O 1
ATOM 1684 N N . LEU A 1 214 ? 9.266 -10.176 -2.284 1.00 93.94 214 LEU A N 1
ATOM 1685 C CA . LEU A 1 214 ? 9.062 -8.811 -2.790 1.00 93.94 214 LEU A CA 1
ATOM 1686 C C . LEU A 1 214 ? 7.674 -8.697 -3.431 1.00 93.94 214 LEU A C 1
ATOM 1688 O O . LEU A 1 214 ? 6.859 -7.912 -2.952 1.00 93.94 214 LEU A O 1
ATOM 1692 N N . LEU A 1 215 ? 7.376 -9.561 -4.406 1.00 95.06 215 LEU A N 1
ATOM 1693 C CA . LEU A 1 215 ? 6.069 -9.691 -5.062 1.00 95.06 215 LEU A CA 1
ATOM 1694 C C . LEU A 1 215 ? 5.202 -10.768 -4.386 1.00 95.06 215 LEU A C 1
ATOM 1696 O O . LEU A 1 215 ? 4.765 -11.733 -5.014 1.00 95.06 215 LEU A O 1
ATOM 1700 N N . SER A 1 216 ? 4.968 -10.618 -3.080 1.00 92.62 216 SER A N 1
ATOM 1701 C CA . SER A 1 216 ? 4.241 -11.620 -2.291 1.00 92.62 216 SER A CA 1
ATOM 1702 C C . SER A 1 216 ? 2.824 -11.836 -2.822 1.00 92.62 216 SER A C 1
ATOM 1704 O O . SER A 1 216 ? 2.071 -10.870 -2.946 1.00 92.62 216 SER A O 1
ATOM 1706 N N . ASN A 1 217 ? 2.442 -13.092 -3.067 1.00 88.06 217 ASN A N 1
ATOM 1707 C CA . ASN A 1 217 ? 1.076 -13.441 -3.457 1.00 88.06 217 ASN A CA 1
ATOM 1708 C C . ASN A 1 217 ? 0.100 -13.106 -2.305 1.00 88.06 217 ASN A C 1
ATOM 1710 O O . ASN A 1 217 ? 0.373 -13.515 -1.172 1.00 88.06 217 ASN A O 1
ATOM 1714 N N . PRO A 1 218 ? -1.027 -12.408 -2.556 1.00 84.62 218 PRO A N 1
ATOM 1715 C CA . PRO A 1 218 ? -2.055 -12.151 -1.541 1.00 84.62 218 PRO A CA 1
ATOM 1716 C C . PRO A 1 218 ? -2.558 -13.416 -0.830 1.00 84.62 218 PRO A C 1
ATOM 1718 O O . PRO A 1 218 ? -2.880 -13.374 0.354 1.00 84.62 218 PRO A O 1
ATOM 1721 N N . SER A 1 219 ? -2.547 -14.559 -1.520 1.00 80.44 219 SER A N 1
ATOM 1722 C CA . SER A 1 219 ? -2.931 -15.867 -0.971 1.00 80.44 219 SER A CA 1
ATOM 1723 C C . SER A 1 219 ? -1.834 -16.532 -0.122 1.00 80.44 219 SER A C 1
ATOM 1725 O O . SER A 1 219 ? -2.069 -17.566 0.496 1.00 80.44 219 SER A O 1
ATOM 1727 N N . GLY A 1 220 ? -0.629 -15.953 -0.054 1.00 76.25 220 GLY A N 1
ATOM 1728 C CA . GLY A 1 220 ? 0.562 -16.510 0.603 1.00 76.25 220 GLY A CA 1
ATOM 1729 C C . GLY A 1 220 ? 0.595 -16.398 2.134 1.00 76.25 220 GLY A C 1
ATOM 1730 O O . GLY A 1 220 ? 1.673 -16.310 2.715 1.00 76.25 220 GLY A O 1
ATOM 1731 N N . GLY A 1 221 ? -0.564 -16.340 2.795 1.00 80.69 221 GLY A N 1
ATOM 1732 C CA . GLY A 1 221 ? -0.704 -16.370 4.259 1.00 80.69 221 GLY A CA 1
ATOM 1733 C C . GLY A 1 221 ? -0.402 -15.065 5.011 1.00 80.69 221 GLY A C 1
ATOM 1734 O O . GLY A 1 221 ? -0.776 -14.944 6.175 1.00 80.69 221 GLY A O 1
ATOM 1735 N N . GLY A 1 222 ? 0.230 -14.072 4.380 1.00 87.88 222 GLY A N 1
ATOM 1736 C CA . GLY A 1 222 ? 0.436 -12.741 4.966 1.00 87.88 222 GLY A CA 1
ATOM 1737 C C . GLY A 1 222 ? -0.796 -11.832 4.867 1.00 87.88 222 GLY A C 1
ATOM 1738 O O . GLY A 1 222 ? -1.769 -12.149 4.193 1.00 87.88 222 GLY A O 1
ATOM 1739 N N . ALA A 1 223 ? -0.744 -10.656 5.502 1.00 89.50 223 ALA A N 1
ATOM 1740 C CA . ALA A 1 223 ? -1.814 -9.649 5.436 1.00 89.50 223 ALA A CA 1
ATOM 1741 C C . ALA A 1 223 ? -1.890 -8.860 4.116 1.00 89.50 223 ALA A C 1
ATOM 1743 O O . ALA A 1 223 ? -2.695 -7.945 4.004 1.00 89.50 223 ALA A O 1
ATOM 1744 N N . ALA A 1 224 ? -1.006 -9.142 3.151 1.00 95.38 224 ALA A N 1
ATOM 1745 C CA . ALA A 1 224 ? -0.836 -8.354 1.925 1.00 95.38 224 ALA A CA 1
ATOM 1746 C C . ALA A 1 224 ? -0.635 -6.836 2.160 1.00 95.38 224 ALA A C 1
ATOM 1748 O O . ALA A 1 224 ? -0.810 -6.040 1.244 1.00 95.38 224 ALA A O 1
ATOM 1749 N N . LYS A 1 225 ? -0.189 -6.427 3.362 1.00 95.81 225 LYS A N 1
ATOM 1750 C CA . LYS A 1 225 ? -0.078 -5.021 3.799 1.00 95.81 225 LYS A CA 1
ATOM 1751 C C . LYS A 1 225 ? 0.561 -4.096 2.769 1.00 95.81 225 LYS A C 1
ATOM 1753 O O . LYS A 1 225 ? 0.071 -2.998 2.561 1.00 95.81 225 LYS A O 1
ATOM 1758 N N . ARG A 1 226 ? 1.667 -4.514 2.144 1.00 96.81 226 ARG A N 1
ATOM 1759 C CA . ARG A 1 226 ? 2.400 -3.698 1.157 1.00 96.81 226 ARG A CA 1
ATOM 1760 C C . ARG A 1 226 ? 1.588 -3.435 -0.108 1.00 96.81 226 ARG A C 1
ATOM 1762 O O . ARG A 1 226 ? 1.595 -2.319 -0.609 1.00 96.81 226 ARG A O 1
ATOM 1769 N N . TRP A 1 227 ? 0.857 -4.442 -0.574 1.00 97.88 227 TRP A N 1
ATOM 1770 C CA . TRP A 1 227 ? -0.046 -4.307 -1.710 1.00 97.88 227 TRP A CA 1
ATOM 1771 C C . TRP A 1 227 ? -1.257 -3.456 -1.367 1.00 97.88 227 TRP A C 1
ATOM 1773 O O . TRP A 1 227 ? -1.582 -2.544 -2.115 1.00 97.88 227 TRP A O 1
ATOM 1783 N N . ASN A 1 228 ? -1.870 -3.697 -0.210 1.00 98.12 228 ASN A N 1
ATOM 1784 C CA . ASN A 1 228 ? -2.982 -2.881 0.266 1.00 98.12 228 ASN A CA 1
ATOM 1785 C C . ASN A 1 228 ? -2.563 -1.416 0.436 1.00 98.12 228 ASN A C 1
ATOM 1787 O O . ASN A 1 228 ? -3.332 -0.526 0.102 1.00 98.12 228 ASN A O 1
ATOM 1791 N N . LEU A 1 229 ? -1.340 -1.159 0.915 1.00 97.75 229 LEU A N 1
ATOM 1792 C CA . LEU A 1 229 ? -0.797 0.192 1.060 1.00 97.75 229 LEU A CA 1
ATOM 1793 C C . LEU A 1 229 ? -0.627 0.873 -0.302 1.00 97.75 229 LEU A C 1
ATOM 1795 O O . LEU A 1 229 ? -1.087 1.994 -0.480 1.00 97.75 229 LEU A O 1
ATOM 1799 N N . PHE A 1 230 ? -0.039 0.174 -1.276 1.00 98.62 230 PHE A N 1
ATOM 1800 C CA . PHE A 1 230 ? 0.039 0.662 -2.653 1.00 98.62 230 PHE A CA 1
ATOM 1801 C C . PHE A 1 230 ? -1.354 0.978 -3.222 1.00 98.62 230 PHE A C 1
ATOM 1803 O O . PHE A 1 230 ? -1.579 2.066 -3.737 1.00 98.62 230 PHE A O 1
ATOM 1810 N N . LEU A 1 231 ? -2.314 0.063 -3.078 1.00 98.62 231 LEU A N 1
ATOM 1811 C CA . LEU A 1 231 ? -3.671 0.222 -3.613 1.00 98.62 231 LEU A CA 1
ATOM 1812 C C . LEU A 1 231 ? -4.442 1.349 -2.920 1.00 98.62 231 LEU A C 1
ATOM 1814 O O . LEU A 1 231 ? -5.188 2.063 -3.586 1.00 98.62 231 LEU A O 1
ATOM 1818 N N . ARG A 1 232 ? -4.214 1.557 -1.617 1.00 98.44 232 ARG A N 1
ATOM 1819 C CA . ARG A 1 232 ? -4.715 2.718 -0.875 1.00 98.44 232 ARG A CA 1
ATOM 1820 C C . ARG A 1 232 ? -4.279 4.014 -1.562 1.00 98.44 232 ARG A C 1
ATOM 1822 O O . ARG A 1 232 ? -5.138 4.813 -1.915 1.00 98.44 232 ARG A O 1
ATOM 1829 N N . TRP A 1 233 ? -2.978 4.166 -1.822 1.00 98.56 233 TRP A N 1
ATOM 1830 C CA . TRP A 1 233 ? -2.406 5.348 -2.481 1.00 98.56 233 TRP A CA 1
ATOM 1831 C C . TRP A 1 233 ? -2.905 5.552 -3.909 1.00 98.56 233 TRP A C 1
ATOM 1833 O O . TRP A 1 233 ? -3.028 6.686 -4.364 1.00 98.56 233 TRP A O 1
ATOM 1843 N N . MET A 1 234 ? -3.146 4.458 -4.635 1.00 98.69 234 MET A N 1
ATOM 1844 C CA . MET A 1 234 ? -3.588 4.526 -6.024 1.00 98.69 234 MET A CA 1
ATOM 1845 C C . MET A 1 234 ? -5.061 4.891 -6.159 1.00 98.69 234 MET A C 1
ATOM 1847 O O . MET A 1 234 ? -5.409 5.654 -7.053 1.00 98.69 234 MET A O 1
ATOM 1851 N N . VAL A 1 235 ? -5.927 4.347 -5.305 1.00 98.62 235 VAL A N 1
ATOM 1852 C CA . VAL A 1 235 ? -7.383 4.442 -5.477 1.00 98.62 235 VAL A CA 1
ATOM 1853 C C . VAL A 1 235 ? -7.987 5.613 -4.706 1.00 98.62 235 VAL A C 1
ATOM 1855 O O . VAL A 1 235 ? -8.849 6.312 -5.241 1.00 98.62 235 VAL A O 1
ATOM 1858 N N . ARG A 1 236 ? -7.548 5.850 -3.465 1.00 98.06 236 ARG A N 1
ATOM 1859 C CA . ARG A 1 236 ? -8.046 6.977 -2.668 1.00 98.06 236 ARG A CA 1
ATOM 1860 C C . ARG A 1 236 ? -7.395 8.271 -3.113 1.00 98.06 236 ARG A C 1
ATOM 1862 O O . ARG A 1 236 ? -6.199 8.290 -3.382 1.00 98.06 236 ARG A O 1
ATOM 1869 N N . LYS A 1 237 ? -8.178 9.346 -3.118 1.00 96.81 237 LYS A N 1
ATOM 1870 C CA . LYS A 1 237 ? -7.717 10.696 -3.420 1.00 96.81 237 LYS A CA 1
ATOM 1871 C C . LYS A 1 237 ? -8.123 11.632 -2.294 1.00 96.81 237 LYS A C 1
ATOM 1873 O O . LYS A 1 237 ? -9.303 11.942 -2.157 1.00 96.81 237 LYS A O 1
ATOM 1878 N N . ASP A 1 238 ? -7.151 12.082 -1.520 1.00 94.38 238 ASP A N 1
ATOM 1879 C CA . ASP A 1 238 ? -7.352 13.048 -0.444 1.00 94.38 238 ASP A CA 1
ATOM 1880 C C . ASP A 1 238 ? -6.067 13.856 -0.200 1.00 94.38 238 ASP A C 1
ATOM 1882 O O . ASP A 1 238 ? -5.141 13.878 -1.020 1.00 94.38 238 ASP A O 1
ATOM 1886 N N . ASP A 1 239 ? -6.012 14.563 0.926 1.00 91.56 239 ASP A N 1
ATOM 1887 C CA . ASP A 1 239 ? -4.816 15.289 1.320 1.00 91.56 239 ASP A CA 1
ATOM 1888 C C . ASP A 1 239 ? -3.644 14.360 1.632 1.00 91.56 239 ASP A C 1
ATOM 1890 O O . ASP A 1 239 ? -2.545 14.851 1.752 1.00 91.56 239 ASP A O 1
ATOM 1894 N N . ILE A 1 240 ? -3.771 13.041 1.719 1.00 94.50 240 ILE A N 1
ATOM 1895 C CA . ILE A 1 240 ? -2.649 12.123 1.959 1.00 94.50 240 ILE A CA 1
ATOM 1896 C C . ILE A 1 240 ? -2.347 11.305 0.705 1.00 94.50 240 ILE A C 1
ATOM 1898 O O . ILE A 1 240 ? -1.215 11.307 0.221 1.00 94.50 240 ILE A O 1
ATOM 1902 N N . ASP A 1 241 ? -3.356 10.614 0.189 1.00 96.75 241 ASP A N 1
ATOM 1903 C CA . ASP A 1 241 ? -3.248 9.617 -0.863 1.00 96.75 241 ASP A CA 1
ATOM 1904 C C . ASP A 1 241 ? -3.411 10.276 -2.261 1.00 96.75 241 ASP A C 1
ATOM 1906 O O . ASP A 1 241 ? -4.390 10.992 -2.494 1.00 96.75 241 ASP A O 1
ATOM 1910 N N . PRO A 1 242 ? -2.476 10.062 -3.217 1.00 97.19 242 PRO A N 1
ATOM 1911 C CA . PRO A 1 242 ? -2.490 10.745 -4.521 1.00 97.19 242 PRO A CA 1
ATOM 1912 C C . PRO A 1 242 ? -3.693 10.426 -5.423 1.00 97.19 242 PRO A C 1
ATOM 1914 O O . PRO A 1 242 ? -4.165 11.291 -6.164 1.00 97.19 242 PRO A O 1
ATOM 1917 N N . GLY A 1 243 ? -4.166 9.181 -5.406 1.00 98.06 243 GLY A N 1
ATOM 1918 C CA . GLY A 1 243 ? -5.375 8.756 -6.107 1.00 98.06 243 GLY A CA 1
ATOM 1919 C C . GLY A 1 243 ? -5.371 8.808 -7.638 1.00 98.06 243 GLY A C 1
ATOM 1920 O O . GLY A 1 243 ? -6.402 9.196 -8.197 1.00 98.06 243 GLY A O 1
ATOM 1921 N N . PRO A 1 244 ? -4.294 8.430 -8.361 1.00 98.31 244 PRO A N 1
ATOM 1922 C CA . PRO A 1 244 ? -4.313 8.402 -9.826 1.00 98.31 244 PRO A CA 1
ATOM 1923 C C . PRO A 1 244 ? -5.409 7.487 -10.402 1.00 98.31 244 PRO A C 1
ATOM 1925 O O . PRO A 1 244 ? -5.865 7.717 -11.514 1.00 98.31 244 PRO A O 1
ATOM 1928 N N . TRP A 1 245 ? -5.853 6.462 -9.668 1.00 98.56 245 TRP A N 1
ATOM 1929 C CA . TRP A 1 245 ? -6.886 5.504 -10.089 1.00 98.56 245 TRP A CA 1
ATOM 1930 C C . TRP A 1 245 ? -8.291 5.873 -9.589 1.00 98.56 245 TRP A C 1
ATOM 1932 O O . TRP A 1 245 ? -9.230 5.085 -9.738 1.00 98.56 245 TRP A O 1
ATOM 1942 N N . SER A 1 246 ? -8.453 7.053 -8.986 1.00 97.62 246 SER A N 1
ATOM 1943 C CA . SER A 1 246 ? -9.745 7.531 -8.493 1.00 97.62 246 SER A CA 1
ATOM 1944 C C . SER A 1 246 ? -10.785 7.559 -9.621 1.00 97.62 246 SER A C 1
ATOM 1946 O O . SER A 1 246 ? -10.509 8.020 -10.728 1.00 97.62 246 SER A O 1
ATOM 1948 N N . GLY A 1 247 ? -11.975 7.016 -9.355 1.00 96.00 247 GLY A N 1
ATOM 1949 C CA . GLY A 1 247 ? -13.054 6.870 -10.340 1.00 96.00 247 GLY A CA 1
ATOM 1950 C C . GLY A 1 247 ? -12.958 5.626 -11.234 1.00 96.00 247 GLY A C 1
ATOM 1951 O O . GLY A 1 247 ? -13.959 5.250 -11.836 1.00 96.00 247 GLY A O 1
ATOM 1952 N N . HIS A 1 248 ? -11.808 4.944 -11.286 1.00 97.62 248 HIS A N 1
ATOM 1953 C CA . HIS A 1 248 ? -11.666 3.664 -11.996 1.00 97.62 248 HIS A CA 1
ATOM 1954 C C . HIS A 1 248 ? -11.939 2.454 -11.097 1.00 97.62 248 HIS A C 1
ATOM 1956 O O . HIS A 1 248 ? -12.421 1.428 -11.570 1.00 97.62 248 HIS A O 1
ATOM 1962 N N . ILE A 1 249 ? -11.630 2.572 -9.804 1.00 97.62 249 ILE A N 1
ATOM 1963 C CA . ILE A 1 249 ? -11.835 1.531 -8.793 1.00 97.62 249 ILE A CA 1
ATOM 1964 C C . ILE A 1 249 ? -12.539 2.166 -7.593 1.00 97.62 249 ILE A C 1
ATOM 1966 O O . ILE A 1 249 ? -12.187 3.267 -7.175 1.00 97.62 249 ILE A O 1
ATOM 1970 N N . SER A 1 250 ? -13.537 1.479 -7.033 1.00 97.38 250 SER A N 1
ATOM 1971 C CA . SER A 1 250 ? -14.243 1.957 -5.839 1.00 97.38 250 SER A CA 1
ATOM 1972 C C . SER A 1 250 ? -13.394 1.777 -4.576 1.00 97.38 250 SER A C 1
ATOM 1974 O O . SER A 1 250 ? -12.840 0.700 -4.337 1.00 97.38 250 SER A O 1
ATOM 1976 N N . THR A 1 251 ? -13.349 2.809 -3.733 1.00 98.19 251 THR A N 1
ATOM 1977 C CA . THR A 1 251 ? -12.698 2.795 -2.411 1.00 98.19 251 THR A CA 1
ATOM 1978 C C . THR A 1 251 ? -13.311 1.766 -1.458 1.00 98.19 251 THR A C 1
ATOM 1980 O O . THR A 1 251 ? -12.590 1.168 -0.660 1.00 98.19 251 THR A O 1
ATOM 1983 N N . SER A 1 252 ? -14.606 1.466 -1.603 1.00 98.06 252 SER A N 1
ATOM 1984 C CA . SER A 1 252 ? -15.342 0.477 -0.795 1.00 98.06 252 SER A CA 1
ATOM 1985 C C . SER A 1 252 ? -14.793 -0.958 -0.898 1.00 98.06 252 SER A C 1
ATOM 1987 O O . SER A 1 252 ? -14.952 -1.769 0.024 1.00 98.06 252 SER A O 1
ATOM 1989 N N . ARG A 1 253 ? -14.104 -1.267 -2.009 1.00 97.94 253 ARG A N 1
ATOM 1990 C CA . ARG A 1 253 ? -13.494 -2.578 -2.301 1.00 97.94 253 ARG A CA 1
ATOM 1991 C C . ARG A 1 253 ? -12.080 -2.725 -1.732 1.00 97.94 253 ARG A C 1
ATOM 1993 O O . ARG A 1 253 ? -11.509 -3.820 -1.799 1.00 97.94 253 ARG A O 1
ATOM 2000 N N . LEU A 1 254 ? -11.487 -1.645 -1.219 1.00 98.56 254 LEU A N 1
ATOM 2001 C CA . LEU A 1 254 ? -10.133 -1.663 -0.673 1.00 98.56 254 LEU A CA 1
ATOM 2002 C C . LEU A 1 254 ? -10.072 -2.442 0.644 1.00 98.56 254 LEU A C 1
ATOM 2004 O O . LEU A 1 254 ? -11.037 -2.522 1.400 1.00 98.56 254 LEU A O 1
ATOM 2008 N N . ILE A 1 255 ? -8.898 -3.007 0.923 1.00 98.50 255 ILE A N 1
ATOM 2009 C CA . ILE A 1 255 ? -8.605 -3.749 2.152 1.00 98.50 255 ILE A CA 1
ATOM 2010 C C . ILE A 1 255 ? -7.583 -2.951 2.952 1.00 98.50 255 ILE A C 1
ATOM 2012 O O . ILE A 1 255 ? -6.613 -2.449 2.383 1.00 98.50 255 ILE A O 1
ATOM 2016 N N . ILE A 1 256 ? -7.765 -2.859 4.270 1.00 98.44 256 ILE A N 1
ATOM 2017 C CA . ILE A 1 256 ? -6.852 -2.092 5.119 1.00 98.44 256 ILE A CA 1
ATOM 2018 C C . ILE A 1 256 ? -5.404 -2.641 5.056 1.00 98.44 256 ILE A C 1
ATOM 2020 O O . ILE A 1 256 ? -5.188 -3.861 5.134 1.00 98.44 256 ILE A O 1
ATOM 2024 N N . PRO A 1 257 ? -4.388 -1.769 4.936 1.00 97.50 257 PRO A N 1
ATOM 2025 C CA . PRO A 1 257 ? -2.969 -2.095 5.106 1.00 97.50 257 PRO A CA 1
ATOM 2026 C C . PRO A 1 257 ? -2.592 -2.551 6.529 1.00 97.50 257 PRO A C 1
ATOM 2028 O O . PRO A 1 257 ? -1.861 -1.880 7.252 1.00 97.50 257 PRO A O 1
ATOM 2031 N N . LEU A 1 258 ? -3.036 -3.742 6.937 1.00 97.31 258 LEU A N 1
ATOM 2032 C CA . LEU A 1 258 ? -2.852 -4.232 8.305 1.00 97.31 258 LEU A CA 1
ATOM 2033 C C . LEU A 1 258 ? -1.372 -4.462 8.668 1.00 97.31 258 LEU A C 1
ATOM 2035 O O . LEU A 1 258 ? -0.781 -5.497 8.344 1.00 97.31 258 LEU A O 1
ATOM 2039 N N . ASP A 1 259 ? -0.790 -3.518 9.403 1.00 94.31 259 ASP A N 1
ATOM 2040 C CA . ASP A 1 259 ? 0.548 -3.622 9.977 1.00 94.31 259 ASP A CA 1
ATOM 2041 C C . ASP A 1 259 ? 0.521 -3.937 11.487 1.00 94.31 259 ASP A C 1
ATOM 2043 O O . ASP A 1 259 ? -0.512 -4.266 12.077 1.00 94.31 259 ASP A O 1
ATOM 2047 N N . VAL A 1 260 ? 1.685 -3.879 12.141 1.00 94.12 260 VAL A N 1
ATOM 2048 C CA . VAL A 1 260 ? 1.797 -4.145 13.584 1.00 94.12 260 VAL A CA 1
ATOM 2049 C C . VAL A 1 260 ? 1.157 -3.061 14.460 1.00 94.12 260 VAL A C 1
ATOM 2051 O O . VAL A 1 260 ? 0.770 -3.354 15.592 1.00 94.12 260 VAL A O 1
ATOM 2054 N N . HIS A 1 261 ? 1.059 -1.821 13.979 1.00 95.31 261 HIS A N 1
ATOM 2055 C CA . HIS A 1 261 ? 0.445 -0.697 14.683 1.00 95.31 261 HIS A CA 1
ATOM 2056 C C . HIS A 1 261 ? -1.074 -0.759 14.550 1.00 95.31 261 HIS A C 1
ATOM 2058 O O . HIS A 1 261 ? -1.759 -0.841 15.570 1.00 95.31 261 HIS A O 1
ATOM 2064 N N . VAL A 1 262 ? -1.579 -0.841 13.318 1.00 97.38 262 VAL A N 1
ATOM 2065 C CA . VAL A 1 262 ? -3.002 -1.013 13.009 1.00 97.38 262 VAL A CA 1
ATOM 2066 C C . VAL A 1 262 ? -3.526 -2.278 13.675 1.00 97.38 262 VAL A C 1
ATOM 2068 O O . VAL A 1 262 ? -4.514 -2.224 14.401 1.00 97.38 262 VAL A O 1
ATOM 2071 N N . GLY A 1 263 ? -2.821 -3.405 13.546 1.00 97.56 263 GLY A N 1
ATOM 2072 C CA . GLY A 1 263 ? -3.215 -4.658 14.187 1.00 97.56 263 GLY A CA 1
ATOM 2073 C C . GLY A 1 263 ? -3.191 -4.610 15.717 1.00 97.56 263 GLY A C 1
ATOM 2074 O O . GLY A 1 263 ? -3.974 -5.305 16.359 1.00 97.56 263 GLY A O 1
ATOM 2075 N N . ARG A 1 264 ? -2.309 -3.821 16.340 1.00 96.81 264 ARG A N 1
ATOM 2076 C CA . ARG A 1 264 ? -2.320 -3.635 17.801 1.00 96.81 264 ARG A CA 1
ATOM 2077 C C . ARG A 1 264 ? -3.506 -2.780 18.225 1.00 96.81 264 ARG A C 1
ATOM 2079 O O . ARG A 1 264 ? -4.238 -3.174 19.123 1.00 96.81 264 ARG A O 1
ATOM 2086 N N . ILE A 1 265 ? -3.678 -1.622 17.593 1.00 96.94 265 ILE A N 1
ATOM 2087 C CA . ILE A 1 265 ? -4.719 -0.660 17.959 1.00 96.94 265 ILE A CA 1
ATOM 2088 C C . ILE A 1 265 ? -6.096 -1.279 17.744 1.00 96.94 265 ILE A C 1
ATOM 2090 O O . ILE A 1 265 ? -6.890 -1.303 18.671 1.00 96.94 265 ILE A O 1
ATOM 2094 N N . THR A 1 266 ? -6.351 -1.886 16.586 1.00 97.44 266 THR A N 1
ATOM 2095 C CA . THR A 1 266 ? -7.641 -2.536 16.299 1.00 97.44 266 THR A CA 1
ATOM 2096 C C . THR A 1 266 ? -7.962 -3.682 17.261 1.00 97.44 266 THR A C 1
ATOM 2098 O O . THR A 1 266 ? -9.124 -3.864 17.600 1.00 97.44 266 THR A O 1
ATOM 2101 N N . ARG A 1 267 ? -6.965 -4.414 17.782 1.00 96.75 267 ARG A N 1
ATOM 2102 C CA . ARG A 1 267 ? -7.187 -5.399 18.861 1.00 96.75 267 ARG A CA 1
ATOM 2103 C C . ARG A 1 267 ? -7.560 -4.744 20.185 1.00 96.75 267 ARG A C 1
ATOM 2105 O O . ARG A 1 267 ? -8.456 -5.225 20.867 1.00 96.75 267 ARG A O 1
ATOM 2112 N N . ARG A 1 268 ? -6.905 -3.635 20.534 1.00 95.44 268 ARG A N 1
ATOM 2113 C CA . ARG A 1 268 ? -7.231 -2.859 21.741 1.00 95.44 268 ARG A CA 1
ATOM 2114 C C . ARG A 1 268 ? -8.595 -2.189 21.673 1.00 95.44 268 ARG A C 1
ATOM 2116 O O . ARG A 1 268 ? -9.211 -1.997 22.706 1.00 95.44 268 ARG A O 1
ATOM 2123 N N . LEU A 1 269 ? -9.064 -1.854 20.478 1.00 95.06 269 LEU A N 1
ATOM 2124 C CA . LEU A 1 269 ? -10.423 -1.360 20.243 1.00 95.06 269 LEU A CA 1
ATOM 2125 C C . LEU A 1 269 ? -11.441 -2.503 20.085 1.00 95.06 269 LEU A C 1
ATOM 2127 O O . LEU A 1 269 ? -12.580 -2.260 19.715 1.00 95.06 269 LEU A O 1
ATOM 2131 N N . GLY A 1 270 ? -11.007 -3.760 20.231 1.00 95.12 270 GLY A N 1
ATOM 2132 C CA . GLY A 1 270 ? -11.818 -4.961 20.032 1.00 95.12 270 GLY A CA 1
ATOM 2133 C C . GLY A 1 270 ? -12.296 -5.224 18.598 1.00 95.12 270 GLY A C 1
ATOM 2134 O O . GLY A 1 270 ? -12.865 -6.287 18.349 1.00 95.12 270 GLY A O 1
ATOM 2135 N N . ILE A 1 271 ? -12.017 -4.323 17.652 1.00 96.81 271 ILE A N 1
ATOM 2136 C CA . ILE A 1 271 ? -12.304 -4.446 16.214 1.00 96.81 271 ILE A CA 1
ATOM 2137 C C . ILE A 1 271 ? -11.705 -5.734 15.636 1.00 96.81 271 ILE A C 1
ATOM 2139 O O . ILE A 1 271 ? -12.356 -6.441 14.872 1.00 96.81 271 ILE A O 1
ATOM 2143 N N . LEU A 1 272 ? -10.458 -6.039 16.001 1.00 97.56 272 LEU A N 1
ATOM 2144 C CA . LEU A 1 272 ? -9.745 -7.229 15.547 1.00 97.56 272 LEU A CA 1
ATOM 2145 C C . LEU A 1 272 ? -9.655 -8.254 16.677 1.00 97.56 272 LEU A C 1
ATOM 2147 O O . LEU A 1 272 ? -9.029 -7.998 17.700 1.00 97.56 272 LEU A O 1
ATOM 2151 N N . LYS A 1 273 ? -10.207 -9.451 16.482 1.00 95.81 273 LYS A N 1
ATOM 2152 C CA . LYS A 1 273 ? -10.124 -10.560 17.451 1.00 95.81 273 LYS A CA 1
ATOM 2153 C C . LYS A 1 273 ? -9.020 -11.547 17.093 1.00 95.81 273 LYS A C 1
ATOM 2155 O O . LYS A 1 273 ? -8.413 -12.174 17.964 1.00 95.81 273 LYS A O 1
ATOM 2160 N N . ARG A 1 274 ? -8.738 -11.706 15.798 1.00 96.38 274 ARG A N 1
ATOM 2161 C CA . ARG A 1 274 ? -7.727 -12.646 15.305 1.00 96.38 274 ARG A CA 1
ATOM 2162 C C . ARG A 1 274 ? -6.324 -12.280 15.800 1.00 96.38 274 ARG A C 1
ATOM 2164 O O . ARG A 1 274 ? -5.889 -11.138 15.689 1.00 96.38 274 ARG A O 1
ATOM 2171 N N . LYS A 1 275 ? -5.573 -13.266 16.308 1.00 93.94 275 LYS A N 1
ATOM 2172 C CA . LYS A 1 275 ? -4.208 -13.068 16.846 1.00 93.94 275 LYS A CA 1
ATOM 2173 C C . LYS A 1 275 ? -3.139 -12.880 15.763 1.00 93.94 275 LYS A C 1
ATOM 2175 O O . LYS A 1 275 ? -2.201 -12.119 15.965 1.00 93.94 275 LYS A O 1
ATOM 2180 N N . SER A 1 276 ? -3.283 -13.558 14.627 1.00 94.38 276 SER A N 1
ATOM 2181 C CA . SER A 1 276 ? -2.352 -13.461 13.496 1.00 94.38 276 SER A CA 1
ATOM 2182 C C . SER A 1 276 ? -2.584 -12.189 12.681 1.00 94.38 276 SER A C 1
ATOM 2184 O O . SER A 1 276 ? -3.719 -11.736 12.557 1.00 94.38 276 SER A O 1
ATOM 2186 N N . ASN A 1 277 ? -1.523 -11.641 12.086 1.00 93.62 277 ASN A N 1
ATOM 2187 C CA . ASN A 1 277 ? -1.613 -10.580 11.078 1.00 93.62 277 ASN A CA 1
ATOM 2188 C C . ASN A 1 277 ? -1.582 -11.206 9.674 1.00 93.62 277 ASN A C 1
ATOM 2190 O O . ASN A 1 277 ? -0.546 -11.213 9.008 1.00 93.62 277 ASN A O 1
ATOM 2194 N N . ASP A 1 278 ? -2.713 -11.762 9.250 1.00 95.62 278 ASP A N 1
ATOM 2195 C CA . ASP A 1 278 ? -2.911 -12.363 7.927 1.00 95.62 278 ASP A CA 1
ATOM 2196 C C . ASP A 1 278 ? -4.044 -11.666 7.155 1.00 95.62 278 ASP A C 1
ATOM 2198 O O . ASP A 1 278 ? -4.673 -10.730 7.653 1.00 95.62 278 ASP A O 1
ATOM 2202 N N . LEU A 1 279 ? -4.299 -12.094 5.915 1.00 96.12 279 LEU A N 1
ATOM 2203 C CA . LEU A 1 279 ? -5.329 -11.480 5.074 1.00 96.12 279 LEU A CA 1
ATOM 2204 C C . LEU A 1 279 ? -6.720 -11.555 5.722 1.00 96.12 279 LEU A C 1
ATOM 2206 O O . LEU A 1 279 ? -7.512 -10.626 5.595 1.00 96.12 279 LEU A O 1
ATOM 2210 N N . LYS A 1 280 ? -7.005 -12.621 6.481 1.00 97.00 280 LYS A N 1
ATOM 2211 C CA . LYS A 1 280 ? -8.274 -12.768 7.208 1.00 97.00 280 LYS A CA 1
ATOM 2212 C C . LYS A 1 280 ? -8.422 -11.701 8.291 1.00 97.00 280 LYS A C 1
ATOM 2214 O O . LYS A 1 280 ? -9.510 -11.157 8.439 1.00 97.00 280 LYS A O 1
ATOM 2219 N N . ALA A 1 281 ? -7.343 -11.373 9.004 1.00 97.88 281 ALA A N 1
ATOM 2220 C CA . ALA A 1 281 ? -7.332 -10.266 9.959 1.00 97.88 281 ALA A CA 1
ATOM 2221 C C . ALA A 1 281 ? -7.556 -8.910 9.268 1.00 97.88 281 ALA A C 1
ATOM 2223 O O . ALA A 1 281 ? -8.318 -8.087 9.767 1.00 97.88 281 ALA A O 1
ATOM 2224 N N . ALA A 1 282 ? -6.942 -8.680 8.101 1.00 98.19 282 ALA A N 1
ATOM 2225 C CA . ALA A 1 282 ? -7.145 -7.441 7.346 1.00 98.19 282 ALA A CA 1
ATOM 2226 C C . ALA A 1 282 ? -8.604 -7.300 6.870 1.00 98.19 282 ALA A C 1
ATOM 2228 O O . ALA A 1 282 ? -9.204 -6.235 7.006 1.00 98.19 282 ALA A O 1
ATOM 2229 N N . LEU A 1 283 ? -9.207 -8.389 6.386 1.00 98.00 283 LEU A N 1
ATOM 2230 C CA . LEU A 1 283 ? -10.621 -8.441 6.002 1.00 98.00 283 LEU A CA 1
ATOM 2231 C C . LEU A 1 283 ? -11.570 -8.287 7.200 1.00 98.00 283 LEU A C 1
ATOM 2233 O O . LEU A 1 283 ? -12.635 -7.698 7.058 1.00 98.00 283 LEU A O 1
ATOM 2237 N N . GLU A 1 284 ? -11.218 -8.811 8.377 1.00 98.25 284 GLU A N 1
ATOM 2238 C CA . GLU A 1 284 ? -11.986 -8.617 9.617 1.00 98.25 284 GLU A CA 1
ATOM 2239 C C . GLU A 1 284 ? -12.066 -7.138 9.995 1.00 98.25 284 GLU A C 1
ATOM 2241 O O . GLU A 1 284 ? -13.166 -6.616 10.156 1.00 98.25 284 GLU A O 1
ATOM 2246 N N . VAL A 1 285 ? -10.922 -6.449 10.034 1.00 98.50 285 VAL A N 1
ATOM 2247 C CA . VAL A 1 285 ? -10.889 -5.005 10.299 1.00 98.50 285 VAL A CA 1
ATOM 2248 C C . VAL A 1 285 ? -11.639 -4.238 9.212 1.00 98.50 285 VAL A C 1
ATOM 2250 O O . VAL A 1 285 ? -12.452 -3.379 9.528 1.00 98.50 285 VAL A O 1
ATOM 2253 N N . THR A 1 286 ? -11.414 -4.565 7.938 1.00 98.50 286 THR A N 1
ATOM 2254 C CA . THR A 1 286 ? -12.057 -3.869 6.808 1.00 98.50 286 THR A CA 1
ATOM 2255 C C . THR A 1 286 ? -13.582 -3.973 6.871 1.00 98.50 286 THR A C 1
ATOM 2257 O O . THR A 1 286 ? -14.262 -2.974 6.666 1.00 98.50 286 THR A O 1
ATOM 2260 N N . ARG A 1 287 ? -14.131 -5.152 7.201 1.00 98.31 287 ARG A N 1
ATOM 2261 C CA . ARG A 1 287 ? -15.583 -5.338 7.360 1.00 98.31 287 ARG A CA 1
ATOM 2262 C C . ARG A 1 287 ? -16.151 -4.469 8.475 1.00 98.31 287 ARG A C 1
ATOM 2264 O O . ARG A 1 287 ? -17.170 -3.834 8.255 1.00 98.31 287 ARG A O 1
ATOM 2271 N N . PHE A 1 288 ? -15.468 -4.389 9.616 1.00 98.19 288 PHE A N 1
ATOM 2272 C CA . PHE A 1 288 ? -15.891 -3.500 10.695 1.00 98.19 288 PHE A CA 1
ATOM 2273 C C . PHE A 1 288 ? -15.850 -2.029 10.267 1.00 98.19 288 PHE A C 1
ATOM 2275 O O . PHE A 1 288 ? -16.802 -1.290 10.480 1.00 98.19 288 PHE A O 1
ATOM 2282 N N . LEU A 1 289 ? -14.767 -1.591 9.620 1.00 98.25 289 LEU A N 1
ATOM 2283 C CA . LEU A 1 289 ? -14.659 -0.202 9.170 1.00 98.25 289 LEU A CA 1
ATOM 2284 C C . LEU A 1 289 ? -15.709 0.159 8.107 1.00 98.25 289 LEU A C 1
ATOM 2286 O O . LEU A 1 289 ? -16.141 1.305 8.055 1.00 98.25 289 LEU A O 1
ATOM 2290 N N . ARG A 1 290 ? -16.174 -0.819 7.320 1.00 97.81 290 ARG A N 1
ATOM 2291 C CA . ARG A 1 290 ? -17.288 -0.663 6.372 1.00 97.81 290 ARG A CA 1
ATOM 2292 C C . ARG A 1 290 ? -18.628 -0.390 7.055 1.00 97.81 290 ARG A C 1
ATOM 2294 O O . ARG A 1 290 ? -19.482 0.254 6.461 1.00 97.81 290 ARG A O 1
ATOM 2301 N N . GLU A 1 291 ? -18.809 -0.830 8.299 1.00 97.62 291 GLU A N 1
ATOM 2302 C CA . GLU A 1 291 ? -19.975 -0.449 9.110 1.00 97.62 291 GLU A CA 1
ATOM 2303 C C . GLU A 1 291 ? -19.903 1.022 9.554 1.00 97.62 291 GLU A C 1
ATOM 2305 O O . GLU A 1 291 ? -20.936 1.635 9.814 1.00 97.62 291 GLU A O 1
ATOM 2310 N N . LEU A 1 292 ? -18.697 1.600 9.629 1.00 97.44 292 LEU A N 1
ATOM 2311 C CA . LEU A 1 292 ? -18.496 3.015 9.960 1.00 97.44 292 LEU A CA 1
ATOM 2312 C C . LEU A 1 292 ? -18.647 3.908 8.729 1.00 97.44 292 LEU A C 1
ATOM 2314 O O . LEU A 1 292 ? -19.253 4.974 8.813 1.00 97.44 292 LEU A O 1
ATOM 2318 N N . ASP A 1 293 ? -18.065 3.485 7.608 1.00 97.81 293 ASP A N 1
ATOM 2319 C CA . ASP A 1 293 ? -18.155 4.167 6.323 1.00 97.81 293 ASP A CA 1
ATOM 2320 C C . ASP A 1 293 ? -18.170 3.137 5.176 1.00 97.81 293 ASP A C 1
ATOM 2322 O O . ASP A 1 293 ? -17.133 2.529 4.886 1.00 97.81 293 ASP A O 1
ATOM 2326 N N . PRO A 1 294 ? -19.328 2.902 4.531 1.00 97.50 294 PRO A N 1
ATOM 2327 C CA . PRO A 1 294 ? -19.436 1.922 3.455 1.00 97.50 294 PRO A CA 1
ATOM 2328 C C . PRO A 1 294 ? -18.774 2.379 2.149 1.00 97.50 294 PRO A C 1
ATOM 2330 O O . PRO A 1 294 ? -18.333 1.530 1.373 1.00 97.50 294 PRO A O 1
ATOM 2333 N N . GLU A 1 295 ? -18.673 3.689 1.915 1.00 97.69 295 GLU A N 1
ATOM 2334 C CA . GLU A 1 295 ? -18.083 4.248 0.696 1.00 97.69 295 GLU A CA 1
ATOM 2335 C C . GLU A 1 295 ? -16.559 4.226 0.770 1.00 97.69 295 GLU A C 1
ATOM 2337 O O . GLU A 1 295 ? -15.875 3.946 -0.220 1.00 97.69 295 GLU A O 1
ATOM 2342 N N . ASP A 1 296 ? -16.017 4.486 1.959 1.00 97.88 296 ASP A N 1
ATOM 2343 C CA . ASP A 1 296 ? -14.583 4.594 2.158 1.00 97.88 296 ASP A CA 1
ATOM 2344 C C . ASP A 1 296 ? -14.088 3.988 3.488 1.00 97.88 296 ASP A C 1
ATOM 2346 O O . ASP A 1 296 ? -13.593 4.694 4.378 1.00 97.88 296 ASP A O 1
ATOM 2350 N N . PRO A 1 297 ? -14.168 2.651 3.632 1.00 97.81 297 PRO A N 1
ATOM 2351 C CA . PRO A 1 297 ? -13.883 1.962 4.889 1.00 97.81 297 PRO A CA 1
ATOM 2352 C C . PRO A 1 297 ? -12.443 2.163 5.361 1.00 97.81 297 PRO A C 1
ATOM 2354 O O . PRO A 1 297 ? -12.163 2.169 6.557 1.00 97.81 297 PRO A O 1
ATOM 2357 N N . ILE A 1 298 ? -11.488 2.327 4.448 1.00 97.88 298 ILE A N 1
ATOM 2358 C CA . ILE A 1 298 ? -10.072 2.340 4.821 1.00 97.88 298 ILE A CA 1
ATOM 2359 C C . ILE A 1 298 ? -9.515 3.740 5.123 1.00 97.88 298 ILE A C 1
ATOM 2361 O O . ILE A 1 298 ? -8.314 3.860 5.364 1.00 97.88 298 ILE A O 1
ATOM 2365 N N . LYS A 1 299 ? -10.353 4.787 5.184 1.00 97.62 299 LYS A N 1
ATOM 2366 C CA . LYS A 1 299 ? -9.907 6.170 5.478 1.00 97.62 299 LYS A CA 1
ATOM 2367 C C . LYS A 1 299 ? -9.214 6.335 6.814 1.00 97.62 299 LYS A C 1
ATOM 2369 O O . LYS A 1 299 ? -8.337 7.174 6.982 1.00 97.62 299 LYS A O 1
ATOM 2374 N N . TYR A 1 300 ? -9.557 5.463 7.748 1.00 97.25 300 TYR A N 1
ATOM 2375 C CA . TYR A 1 300 ? -9.001 5.436 9.090 1.00 97.25 300 TYR A CA 1
ATOM 2376 C C . TYR A 1 300 ? -7.565 4.900 9.153 1.00 97.25 300 TYR A C 1
ATOM 2378 O O . TYR A 1 300 ? -6.897 5.078 10.171 1.00 97.25 300 TYR A O 1
ATOM 2386 N N . ASP A 1 301 ? -7.066 4.256 8.092 1.00 97.38 301 ASP A N 1
ATOM 2387 C CA . ASP A 1 301 ? -5.779 3.557 8.104 1.00 97.38 301 ASP A CA 1
ATOM 2388 C C . ASP A 1 301 ? -4.596 4.478 8.418 1.00 97.38 301 ASP A C 1
ATOM 2390 O O . ASP A 1 301 ? -3.832 4.202 9.346 1.00 97.38 301 ASP A O 1
ATOM 2394 N N . PHE A 1 302 ? -4.460 5.595 7.691 1.00 96.31 302 PHE A N 1
ATOM 2395 C CA . PHE A 1 302 ? -3.344 6.522 7.891 1.00 96.31 302 PHE A CA 1
ATOM 2396 C C . PHE A 1 302 ? -3.321 7.067 9.320 1.00 96.31 302 PHE A C 1
ATOM 2398 O O . PHE A 1 302 ? -2.278 7.054 9.973 1.00 96.31 302 PHE A O 1
ATOM 2405 N N . ALA A 1 303 ? -4.480 7.476 9.831 1.00 95.81 303 ALA A N 1
ATOM 2406 C CA . ALA A 1 303 ? -4.611 8.041 11.162 1.00 95.81 303 ALA A CA 1
ATOM 2407 C C . ALA A 1 303 ? -4.296 7.006 12.260 1.00 95.81 303 ALA A C 1
ATOM 2409 O O . ALA A 1 303 ? -3.495 7.277 13.159 1.00 95.81 303 ALA A O 1
ATOM 2410 N N . ILE A 1 304 ? -4.845 5.788 12.160 1.00 96.56 304 ILE A N 1
ATOM 2411 C CA . ILE A 1 304 ? -4.571 4.690 13.105 1.00 96.56 304 ILE A CA 1
ATOM 2412 C C . ILE A 1 304 ? -3.085 4.308 13.075 1.00 96.56 304 ILE A C 1
ATOM 2414 O O . ILE A 1 304 ? -2.452 4.168 14.128 1.00 96.56 304 ILE A O 1
ATOM 2418 N N . CYS A 1 305 ? -2.511 4.151 11.882 1.00 95.56 305 CYS A N 1
ATOM 2419 C CA . CYS A 1 305 ? -1.102 3.821 11.710 1.00 95.56 305 CYS A CA 1
ATOM 2420 C C . CYS A 1 305 ? -0.203 4.908 12.318 1.00 95.56 305 CYS A C 1
ATOM 2422 O O . CYS A 1 305 ? 0.652 4.598 13.153 1.00 95.56 305 CYS A O 1
ATOM 2424 N N . SER A 1 306 ? -0.449 6.180 11.993 1.00 94.62 306 SER A N 1
ATOM 2425 C CA . SER A 1 306 ? 0.287 7.333 12.525 1.00 94.62 306 SER A CA 1
ATOM 2426 C C . SER A 1 306 ? 0.196 7.421 14.047 1.00 94.62 306 SER A C 1
ATOM 2428 O O . SER A 1 306 ? 1.223 7.594 14.708 1.00 94.62 306 SER A O 1
ATOM 2430 N N . TYR A 1 307 ? -0.982 7.172 14.630 1.00 94.19 307 TYR A N 1
ATOM 2431 C CA . TYR A 1 307 ? -1.158 7.127 16.083 1.00 94.19 307 TYR A CA 1
ATOM 2432 C C . TYR A 1 307 ? -0.236 6.098 16.750 1.00 94.19 307 TYR A C 1
ATOM 2434 O O . TYR A 1 307 ? 0.412 6.353 17.770 1.00 94.19 307 TYR A O 1
ATOM 2442 N N . GLY A 1 308 ? -0.138 4.912 16.151 1.00 93.62 308 GLY A N 1
ATOM 2443 C CA . GLY A 1 308 ? 0.742 3.863 16.640 1.00 93.62 308 GLY A CA 1
ATOM 2444 C C . GLY A 1 308 ? 2.222 4.126 16.360 1.00 93.62 308 GLY A C 1
ATOM 2445 O O . GLY A 1 308 ? 3.048 3.754 17.195 1.00 93.62 308 GLY A O 1
ATOM 2446 N N . LYS A 1 309 ? 2.564 4.698 15.201 1.00 91.31 309 LYS A N 1
ATOM 2447 C CA . LYS A 1 309 ? 3.937 4.997 14.756 1.00 91.31 309 LYS A CA 1
ATOM 2448 C C . LYS A 1 309 ? 4.581 6.070 15.633 1.00 91.31 309 LYS A C 1
ATOM 2450 O O . LYS A 1 309 ? 5.724 5.912 16.047 1.00 91.31 309 LYS A O 1
ATOM 2455 N N . LEU A 1 310 ? 3.818 7.108 15.976 1.00 90.94 310 LEU A N 1
ATOM 2456 C CA . LEU A 1 310 ? 4.252 8.240 16.804 1.00 90.94 310 LEU A CA 1
ATOM 2457 C C . LEU A 1 310 ? 4.258 7.929 18.312 1.00 90.94 310 LEU A C 1
ATOM 2459 O O . LEU A 1 310 ? 4.594 8.780 19.130 1.00 90.94 310 LEU A O 1
ATOM 2463 N N . GLY A 1 311 ? 3.919 6.696 18.699 1.00 90.44 311 GLY A N 1
ATOM 2464 C CA . GLY A 1 311 ? 4.063 6.228 20.076 1.00 90.44 311 GLY A CA 1
ATOM 2465 C C . GLY A 1 311 ? 2.934 6.635 21.023 1.00 90.44 311 GLY A C 1
ATOM 2466 O O . GLY A 1 311 ? 3.088 6.462 22.234 1.00 90.44 311 GLY A O 1
ATOM 2467 N N . TYR A 1 312 ? 1.794 7.111 20.512 1.00 91.75 312 TYR A N 1
ATOM 2468 C CA . TYR A 1 312 ? 0.607 7.337 21.345 1.00 91.75 312 TYR A CA 1
ATOM 2469 C C . TYR A 1 312 ? 0.042 6.011 21.875 1.00 91.75 312 TYR A C 1
ATOM 2471 O O . TYR A 1 312 ? -0.332 5.903 23.038 1.00 91.75 312 TYR A O 1
ATOM 2479 N N . CYS A 1 313 ? 0.076 4.956 21.052 1.00 93.31 313 CYS A N 1
ATOM 2480 C CA . CYS A 1 313 ? -0.313 3.603 21.448 1.00 93.31 313 CYS A CA 1
ATOM 2481 C C . CYS A 1 313 ? 0.892 2.645 21.436 1.00 93.31 313 CYS A C 1
ATOM 2483 O O . CYS A 1 313 ? 1.226 2.049 20.407 1.00 93.31 313 CYS A O 1
ATOM 2485 N N . VAL A 1 314 ? 1.547 2.477 22.589 1.00 91.50 314 VAL A N 1
ATOM 2486 C CA . VAL A 1 314 ? 2.753 1.640 22.778 1.00 91.50 314 VAL A CA 1
ATOM 2487 C C . VAL A 1 314 ? 2.439 0.148 22.957 1.00 91.50 314 VAL A C 1
ATOM 2489 O O . VAL A 1 314 ? 1.329 -0.225 23.328 1.00 91.50 314 VAL A O 1
ATOM 2492 N N . SER A 1 315 ? 3.406 -0.734 22.679 1.00 89.56 315 SER A N 1
ATOM 2493 C CA . SER A 1 315 ? 3.216 -2.196 22.734 1.00 89.56 315 SER A CA 1
ATOM 2494 C C . SER A 1 315 ? 2.912 -2.718 24.140 1.00 89.56 315 SER A C 1
ATOM 2496 O O . SER A 1 315 ? 1.981 -3.501 24.308 1.00 89.56 315 SER A O 1
ATOM 2498 N N . LYS A 1 316 ? 3.652 -2.252 25.147 1.00 91.69 316 LYS A N 1
ATOM 2499 C CA . LYS A 1 316 ? 3.365 -2.508 26.562 1.00 91.69 316 LYS A CA 1
ATOM 2500 C C . LYS A 1 316 ? 2.431 -1.425 27.081 1.00 91.69 316 LYS A C 1
ATOM 2502 O O . LYS A 1 316 ? 2.663 -0.258 26.789 1.00 91.69 316 LYS A O 1
ATOM 2507 N N . ILE A 1 317 ? 1.382 -1.812 27.802 1.00 89.94 317 ILE A N 1
ATOM 2508 C CA . ILE A 1 317 ? 0.471 -0.853 28.434 1.00 89.94 317 ILE A CA 1
ATOM 2509 C C . ILE A 1 317 ? 1.282 -0.003 29.415 1.00 89.94 317 ILE A C 1
ATOM 2511 O O . ILE A 1 317 ? 2.041 -0.537 30.222 1.00 89.94 317 ILE A O 1
ATOM 2515 N N . ASP A 1 318 ? 1.125 1.309 29.305 1.00 89.50 318 ASP A N 1
ATOM 2516 C CA . ASP A 1 318 ? 1.791 2.311 30.129 1.00 89.50 318 ASP A CA 1
ATOM 2517 C C . ASP A 1 318 ? 0.695 3.208 30.719 1.00 89.50 318 ASP A C 1
ATOM 2519 O O . ASP A 1 318 ? 0.117 3.998 29.966 1.00 89.50 318 ASP A O 1
ATOM 2523 N N . PRO A 1 319 ? 0.361 3.081 32.019 1.00 88.56 319 PRO A N 1
ATOM 2524 C CA . PRO A 1 319 ? -0.705 3.862 32.646 1.00 88.56 319 PRO A CA 1
ATOM 2525 C C . PRO A 1 319 ? -0.566 5.367 32.402 1.00 88.56 319 PRO A C 1
ATOM 2527 O O . PRO A 1 319 ? -1.540 6.015 32.028 1.00 88.56 319 PRO A O 1
ATOM 2530 N N . ALA A 1 320 ? 0.660 5.902 32.454 1.00 87.25 320 ALA A N 1
ATOM 2531 C CA . ALA A 1 320 ? 0.909 7.328 32.253 1.00 87.25 320 ALA A CA 1
ATOM 2532 C C . ALA A 1 320 ? 0.490 7.813 30.853 1.00 87.25 320 ALA A C 1
ATOM 2534 O O . ALA A 1 320 ? 0.042 8.948 30.695 1.00 87.25 320 ALA A O 1
ATOM 2535 N N . ARG A 1 321 ? 0.600 6.951 29.833 1.00 86.50 321 ARG A N 1
ATOM 2536 C CA . ARG A 1 321 ? 0.130 7.236 28.466 1.00 86.50 321 ARG A CA 1
ATOM 2537 C C . ARG A 1 321 ? -1.339 6.890 28.273 1.00 86.50 321 ARG A C 1
ATOM 2539 O O . ARG A 1 321 ? -2.035 7.563 27.520 1.00 86.50 321 ARG A O 1
ATOM 2546 N N . CYS A 1 322 ? -1.805 5.815 28.899 1.00 88.88 322 CYS A N 1
ATOM 2547 C CA . CYS A 1 322 ? -3.141 5.282 28.670 1.00 88.88 322 CYS A CA 1
ATOM 2548 C C . CYS A 1 322 ? -4.236 6.079 29.388 1.00 88.88 322 CYS A C 1
ATOM 2550 O O . CYS A 1 322 ? -5.350 6.144 28.872 1.00 88.88 322 CYS A O 1
ATOM 2552 N N . ASP A 1 323 ? -3.946 6.685 30.539 1.00 84.56 323 ASP A N 1
ATOM 2553 C CA . ASP A 1 323 ? -4.957 7.364 31.361 1.00 84.56 323 ASP A CA 1
ATOM 2554 C C . ASP A 1 323 ? -5.472 8.665 30.730 1.00 84.56 323 ASP A C 1
ATOM 2556 O O . ASP A 1 323 ? -6.624 9.026 30.946 1.00 84.56 323 ASP A O 1
ATOM 2560 N N . ASN A 1 324 ? -4.682 9.285 29.848 1.00 81.56 324 ASN A N 1
ATOM 2561 C CA . ASN A 1 324 ? -5.068 10.461 29.055 1.00 81.56 324 ASN A CA 1
ATOM 2562 C C . ASN A 1 324 ? -5.051 10.184 27.540 1.00 81.56 324 ASN A C 1
ATOM 2564 O O . ASN A 1 324 ? -4.852 11.089 26.734 1.00 81.56 324 ASN A O 1
ATOM 2568 N N . CYS A 1 325 ? -5.201 8.918 27.144 1.00 88.81 325 CYS A N 1
ATOM 2569 C CA . CYS A 1 325 ? -5.214 8.519 25.740 1.00 88.81 325 CYS A CA 1
ATOM 2570 C C . CYS A 1 325 ? -6.511 8.975 25.057 1.00 88.81 325 CYS A C 1
ATOM 2572 O O . CYS A 1 325 ? -7.598 8.742 25.584 1.00 88.81 325 CYS A O 1
ATOM 2574 N N . ASP A 1 326 ? -6.410 9.528 23.847 1.00 85.06 326 ASP A N 1
ATOM 2575 C CA . ASP A 1 326 ? -7.574 9.972 23.059 1.00 85.06 326 ASP A CA 1
ATOM 2576 C C . ASP A 1 326 ? -8.554 8.819 22.778 1.00 85.06 326 ASP A C 1
ATOM 2578 O O . ASP A 1 326 ? -9.761 9.014 22.680 1.00 85.06 326 ASP A O 1
ATOM 2582 N N . MET A 1 327 ? -8.029 7.592 22.707 1.00 90.38 327 MET A N 1
ATOM 2583 C CA . MET A 1 327 ? -8.807 6.371 22.495 1.00 90.38 327 MET A CA 1
ATOM 2584 C C . MET A 1 327 ? -9.302 5.723 23.790 1.00 90.38 327 MET A C 1
ATOM 2586 O O . MET A 1 327 ? -9.999 4.716 23.719 1.00 90.38 327 MET A O 1
ATOM 2590 N N . SER A 1 328 ? -8.963 6.262 24.969 1.00 89.31 328 SER A N 1
ATOM 2591 C CA . SER A 1 328 ? -9.338 5.693 26.275 1.00 89.31 328 SER A CA 1
ATOM 2592 C C . SER A 1 328 ? -10.833 5.342 26.393 1.00 89.31 328 SER A C 1
ATOM 2594 O O . SER A 1 328 ? -11.118 4.234 26.844 1.00 89.31 328 SER A O 1
ATOM 2596 N N . PRO A 1 329 ? -11.788 6.172 25.910 1.00 88.56 329 PRO A N 1
ATOM 2597 C CA . PRO A 1 329 ? -13.219 5.862 26.016 1.00 88.56 329 PRO A CA 1
ATOM 2598 C C . PRO A 1 329 ? -13.668 4.580 25.298 1.00 88.56 329 PRO A C 1
ATOM 2600 O O . PRO A 1 329 ? -14.703 4.026 25.648 1.00 88.56 329 PRO A O 1
ATOM 2603 N N . ILE A 1 330 ? -12.913 4.124 24.295 1.00 91.25 330 ILE A N 1
ATOM 2604 C CA . ILE A 1 330 ? -13.247 2.958 23.457 1.00 91.25 330 ILE A CA 1
ATOM 2605 C C . ILE A 1 330 ? -12.163 1.872 23.497 1.00 91.25 330 ILE A C 1
ATOM 2607 O O . ILE A 1 330 ? -12.174 0.930 22.710 1.00 91.25 330 ILE A O 1
ATOM 2611 N N . CYS A 1 331 ? -11.177 2.018 24.381 1.00 92.00 331 CYS A N 1
ATOM 2612 C CA . CYS A 1 331 ? -10.043 1.115 24.471 1.00 92.00 331 CYS A CA 1
ATOM 2613 C C . CYS A 1 331 ? -10.299 0.056 25.543 1.00 92.00 331 CYS A C 1
ATOM 2615 O O . CYS A 1 331 ? -10.439 0.372 26.721 1.00 92.00 331 CYS A O 1
ATOM 2617 N N . LEU A 1 332 ? -10.247 -1.211 25.141 1.00 89.75 332 LEU A N 1
ATOM 2618 C CA . LEU A 1 332 ? -10.266 -2.384 26.022 1.00 89.75 332 LEU A CA 1
ATOM 2619 C C . LEU A 1 332 ? -8.942 -2.574 26.789 1.00 89.75 332 LEU A C 1
ATOM 2621 O O . LEU A 1 332 ? -8.902 -3.341 27.747 1.00 89.75 332 LEU A O 1
ATOM 2625 N N . ARG A 1 333 ? -7.907 -1.836 26.344 1.00 75.81 333 ARG A N 1
ATOM 2626 C CA . ARG A 1 333 ? -6.473 -1.857 26.698 1.00 75.81 333 ARG A CA 1
ATOM 2627 C C . ARG A 1 333 ? -5.730 -3.162 26.396 1.00 75.81 333 ARG A C 1
ATOM 2629 O O . ARG A 1 333 ? -6.028 -4.214 26.988 1.00 75.81 333 ARG A O 1
#

Radius of gyration: 28.22 Å; chains: 1; bounding box: 76×72×82 Å

Foldseek 3Di:
DDDDDDDDDDDDDDDDDDDDDDDDDDDDDDDDDDDPCPPVVVVVVVVVVVVVVVPLLPLVQVLVLLVVLLVVDFQVLCPLPLVVLQVLADDLQSSLQLLLLLLLLRDDDSVLSNVLSNVVSVVCPHRLRVSLLPQDLVPDDPCLQCDDDDHDGSLLSSLQSQLSNCLCVVQVHLLSQLVVQADLPDQASLRSLQSSLVSSCVRSVDDDPVSCSSSPHLPNFALCLSVLSSVCLQADPDSHRPNSCDPVHFLLRGWASDDPQLLVQCVQLVQFPDPDRGNVRRVSNQVSLCVSPNRHSHSSRVSSNSCSVVPLDDPDDDCVSQVPRSCNVSTND

InterPro domains:
  IPR011257 DNA glycosylase [SSF48150] (256-331)
  IPR014127 Conserved hypothetical protein CHP02757 [PF09674] (81-308)
  IPR014127 Conserved hypothetical protein CHP02757 [TIGR02757] (79-308)
  IPR023170 Helix-hairpin-helix, base-excision DNA repair, C-terminal [G3DSA:1.10.1670.10] (248-333)

Sequence (333 aa):
MRKKKPPQTLKPLFCSSVNPSKVFYCPYIQNGIKSYDASQNICRANLEIKIYNLNMNNPIDIKPQLDRLLERFDRSALEPDPLAATLGYTAFEDIEVSCLIAGLFAYGRADLIQRNVTEVLSMMGTSPALFCEKFRKNKAPGWVLAFSYRFHKGDDLSALIHAIGRARRDHGSILKLFMAYDDPSAETILPGLTGMVCALRDYAKRDTQAFNSLLSNPSGGGAAKRWNLFLRWMVRKDDIDPGPWSGHISTSRLIIPLDVHVGRITRRLGILKRKSNDLKAALEVTRFLRELDPEDPIKYDFAICSYGKLGYCVSKIDPARCDNCDMSPICLR

Organism: NCBI:txid652676

pLDDT: mean 84.87, std 23.26, range [24.42, 98.81]

Secondary structure (DSSP, 8-state):
--PPPPPPP-PPPP-----------------------HHHHHHHHHHHHHHHHT-TT-HHHHHHHHHHHHHH--GGG-TT-GGGGGTT--SHHHHHHHHHHHHHT--S-HHHHHHHHHHHHHHHTT-HHHHHHH--GGG--HHHHH-EETTEEHHHHHHHHHHHHHHHHHHSSHHHHHHTT--TTSSSSHHHHHHHHHHHHHHHT---HHHHHHT--TTSSS--HHHHHHHHHHH-BSSS-B-TTBTTB-GGG------HHHHHHHHHTTS---SS-SHHHHHHHHHHHHHH-SS-GGGHHHHHHHHHHTTSS-SS--HHHHTT-TTGGG---